Protein AF-0000000087149797 (afdb_homodimer)

Sequence (250 aa):
MSVLAAVDSADESRVVQRGYELAQAFDEELVVFNVQPETESKSTAKEIAENAVKLALDDPQNVTAVGALGEPAPRILNEAEERRSSYIVLGPQKQTPIGKALMGSVSQLVLLNADSTVVFVSDEEMSVLAAVDSADESRVVQRGYELAQAFDEELVVFNVQPETESKSTAKEIAENAVKLALDDPQNVTAVGALGEPAPRILNEAEERRSSYIVLGPQKQTPIGKALMGSVSQLVLLNADSTVVFVSDEE

Nearest PDB structures (foldseek):
  3hgm-assembly2_D  TM=8.176E-01  e=8.858E-08  Halomonas elongata
  3hgm-assembly1_B  TM=8.201E-01  e=2.077E-07  Halomonas elongata
  5ahw-assembly2_D  TM=7.803E-01  e=1.483E-06  Mycolicibacterium smegmatis MC2 155
  3fdx-assembly1_A  TM=8.360E-01  e=3.023E-05  Klebsiella pneumoniae subsp. pneumoniae MGH 78578
  3mt0-assembly1_A  TM=7.248E-01  e=8.626E-05  Pseudomonas aeruginosa PAO1

Secondary structure (DSSP, 8-state):
-EEEEE-SSTT-HHHHHHHHHHHHHTT-EEEEEEEE-TTS-HHHHHHHHHHHHHHH-SS-SSEEEEEEES-HHHHHHHHHHHTTEEEEEE------TT-TT---HHHHHHHHH-SSEEEE--S--/-EEEEE-SSTT-HHHHHHHHHHHHHTT-EEEEEEEE-TTS-HHHHHHHHHHHHHHH-SS-SSEEEEEEES-HHHHHHHHHHHTTEEEEEE------TT-TT---HHHHHHHHH-SSEEEE--S--

InterPro domains:
  IPR006016 UspA [PF00582] (3-121)
  IPR014729 Rossmann-like alpha/beta/alpha sandwich fold [G3DSA:3.40.50.620] (1-124)

Foldseek 3Di:
DAEEQEDAFLPPLQSQLVRQVVCVVVVHAYEYEFEAEPVDDQVVRQVRSVSSCVVNDPDDDRYHGGGYYDDQQVVQQVVCVVRVHQEYEYEQDPCDVVDRPDDDPSRVSNVVDHPHHYHYDYPPD/DAEEQEDAFLPPLQSQLVRQVVCVVVVHAYEYEFEEEPVDDQVVRQVRSVSSCVVNDPDDDRYHGGGYYDDQQVVQQVVCVVRVHQEYEYEQDPCDVVDRPDDDPSRVSNVVDHPHHYHYDYPPD

Structure (mmCIF, N/CA/C/O backbone):
data_AF-0000000087149797-model_v1
#
loop_
_entity.id
_entity.type
_entity.pdbx_description
1 polymer 'Universal stress protein'
#
loop_
_atom_site.group_PDB
_atom_site.id
_atom_site.type_symbol
_atom_site.label_atom_id
_atom_site.label_alt_id
_atom_site.label_comp_id
_atom_site.label_asym_id
_atom_site.label_entity_id
_atom_site.label_seq_id
_atom_site.pdbx_PDB_ins_code
_atom_site.Cartn_x
_atom_site.Cartn_y
_atom_site.Cartn_z
_atom_site.occupancy
_atom_site.B_iso_or_equiv
_atom_site.auth_seq_id
_atom_site.auth_comp_id
_atom_site.auth_asym_id
_atom_site.auth_atom_id
_atom_site.pdbx_PDB_model_num
ATOM 1 N N . MET A 1 1 ? 7.207 14.555 -7.824 1 90.12 1 MET A N 1
ATOM 2 C CA . MET A 1 1 ? 6.359 13.484 -7.309 1 90.12 1 MET A CA 1
ATOM 3 C C . MET A 1 1 ? 6.523 13.336 -5.797 1 90.12 1 MET A C 1
ATOM 5 O O . MET A 1 1 ? 7.422 13.938 -5.207 1 90.12 1 MET A O 1
ATOM 9 N N . SER A 1 2 ? 5.457 12.797 -5.094 1 97.69 2 SER A N 1
ATOM 10 C CA . SER A 1 2 ? 5.496 12.75 -3.637 1 97.69 2 SER A CA 1
ATOM 11 C C . SER A 1 2 ? 4.91 11.438 -3.113 1 97.69 2 SER A C 1
ATOM 13 O O . SER A 1 2 ? 4.348 10.656 -3.881 1 97.69 2 SER A O 1
ATOM 15 N N . VAL A 1 3 ? 5.219 11.219 -1.835 1 98.31 3 VAL A N 1
ATOM 16 C CA . VAL A 1 3 ? 4.5 10.242 -1.024 1 98.31 3 VAL A CA 1
ATOM 17 C C . VAL A 1 3 ? 3.629 10.961 0.002 1 98.31 3 VAL A C 1
ATOM 19 O O . VAL A 1 3 ? 4.113 11.82 0.741 1 98.31 3 VAL A O 1
ATOM 22 N N . LEU A 1 4 ? 2.363 10.602 -0.032 1 98.69 4 LEU A N 1
ATOM 23 C CA . LEU A 1 4 ? 1.443 11.25 0.896 1 98.69 4 LEU A CA 1
ATOM 24 C C . LEU A 1 4 ? 1.114 10.328 2.066 1 98.69 4 LEU A C 1
ATOM 26 O O . LEU A 1 4 ? 0.553 9.25 1.872 1 98.69 4 LEU A O 1
ATOM 30 N N . ALA A 1 5 ? 1.496 10.734 3.205 1 98.25 5 ALA A N 1
ATOM 31 C CA . ALA A 1 5 ? 1.125 10.023 4.43 1 98.25 5 ALA A CA 1
ATOM 32 C C . ALA A 1 5 ? 0.01 10.758 5.168 1 98.25 5 ALA A C 1
ATOM 34 O O . ALA A 1 5 ? 0.23 11.836 5.723 1 98.25 5 ALA A O 1
ATOM 35 N N . ALA A 1 6 ? -1.169 10.156 5.223 1 97.75 6 ALA A N 1
ATOM 36 C CA . ALA A 1 6 ? -2.312 10.766 5.902 1 97.75 6 ALA A CA 1
ATOM 37 C C . ALA A 1 6 ? -2.432 10.25 7.336 1 97.75 6 ALA A C 1
ATOM 39 O O . ALA A 1 6 ? -2.555 9.047 7.562 1 97.75 6 ALA A O 1
ATOM 40 N N . VAL A 1 7 ? -2.461 11.219 8.273 1 96.06 7 VAL A N 1
ATOM 41 C CA . VAL A 1 7 ? -2.527 10.836 9.68 1 96.06 7 VAL A CA 1
ATOM 42 C C . VAL A 1 7 ? -3.756 11.461 10.328 1 96.06 7 VAL A C 1
ATOM 44 O O . VAL A 1 7 ? -4.16 12.57 9.969 1 96.06 7 VAL A O 1
ATOM 47 N N . ASP A 1 8 ? -4.293 10.727 11.242 1 92.12 8 ASP A N 1
ATOM 48 C CA . ASP A 1 8 ? -5.434 11.227 12 1 92.12 8 ASP A CA 1
ATOM 49 C C . ASP A 1 8 ? -4.98 11.961 13.266 1 92.12 8 ASP A C 1
ATOM 51 O O . ASP A 1 8 ? -5.688 12.836 13.773 1 92.12 8 ASP A O 1
ATOM 55 N N . SER A 1 9 ? -3.873 11.531 13.766 1 92.62 9 SER A N 1
ATOM 56 C CA . SER A 1 9 ? -3.318 12.102 14.992 1 92.62 9 SER A CA 1
ATOM 57 C C . SER A 1 9 ? -1.795 12.109 14.961 1 92.62 9 SER A C 1
ATOM 59 O O . SER A 1 9 ? -1.187 11.562 14.039 1 92.62 9 SER A O 1
ATOM 61 N N . ALA A 1 10 ? -1.242 12.695 15.898 1 93.19 10 ALA A N 1
ATOM 62 C CA . ALA A 1 10 ? 0.215 12.781 15.977 1 93.19 10 ALA A CA 1
ATOM 63 C C . ALA A 1 10 ? 0.821 11.422 16.344 1 93.19 10 ALA A C 1
ATOM 65 O O . ALA A 1 10 ? 2.023 11.211 16.172 1 93.19 10 ALA A O 1
ATOM 66 N N . ASP A 1 11 ? -0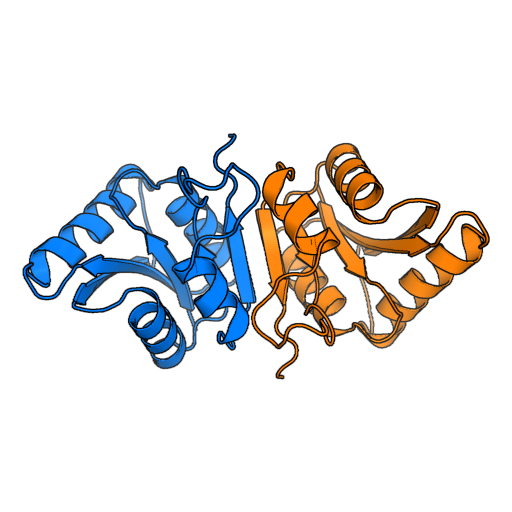.003 10.477 16.844 1 89.62 11 ASP A N 1
ATOM 67 C CA . ASP A 1 11 ? 0.507 9.203 17.359 1 89.62 11 ASP A CA 1
ATOM 68 C C . ASP A 1 11 ? 0.507 8.141 16.25 1 89.62 11 ASP A C 1
ATOM 70 O O . ASP A 1 11 ? 0.323 6.953 16.531 1 89.62 11 ASP A O 1
ATOM 74 N N . GLU A 1 12 ? 0.649 8.523 15.086 1 90.5 12 GLU A N 1
ATOM 75 C CA . GLU A 1 12 ? 0.692 7.578 13.969 1 90.5 12 GLU A CA 1
ATOM 76 C C . GLU A 1 12 ? 2.076 7.547 13.328 1 90.5 12 GLU A C 1
ATOM 78 O O . GLU A 1 12 ? 2.205 7.699 12.109 1 90.5 12 GLU A O 1
ATOM 83 N N . SER A 1 13 ? 3.025 7.246 14.102 1 91.31 13 SER A N 1
ATOM 84 C CA . SER A 1 13 ? 4.43 7.297 13.703 1 91.31 13 SER A CA 1
ATOM 85 C C . SER A 1 13 ? 4.727 6.281 12.602 1 91.31 13 SER A C 1
ATOM 87 O O . SER A 1 13 ? 5.535 6.547 11.711 1 91.31 13 SER A O 1
ATOM 89 N N . ARG A 1 14 ? 3.996 5.145 12.641 1 91.06 14 ARG A N 1
ATOM 90 C CA . ARG A 1 14 ? 4.285 4.102 11.664 1 91.06 14 ARG A CA 1
ATOM 91 C C . ARG A 1 14 ? 3.904 4.547 10.258 1 91.06 14 ARG A C 1
ATOM 93 O O . ARG A 1 14 ? 4.578 4.199 9.289 1 91.06 14 ARG A O 1
ATOM 100 N N . VAL A 1 15 ? 2.803 5.273 10.188 1 95.19 15 VAL A N 1
ATOM 101 C CA . VAL A 1 15 ? 2.361 5.801 8.898 1 95.19 15 VAL A CA 1
ATOM 102 C C . VAL A 1 15 ? 3.42 6.75 8.336 1 95.19 15 VAL A C 1
ATOM 104 O O . VAL A 1 15 ? 3.783 6.66 7.164 1 95.19 15 VAL A O 1
ATOM 107 N N . VAL A 1 16 ? 3.939 7.594 9.195 1 97.06 16 VAL A N 1
ATOM 108 C CA . VAL A 1 16 ? 4.938 8.57 8.781 1 97.06 16 VAL A CA 1
ATOM 109 C C . VAL A 1 16 ? 6.246 7.863 8.438 1 97.06 16 VAL A C 1
ATOM 111 O O . VAL A 1 16 ? 6.867 8.156 7.41 1 97.06 16 VAL A O 1
ATOM 114 N N . GLN A 1 17 ? 6.656 6.906 9.258 1 96.06 17 GLN A N 1
ATOM 115 C CA . GLN A 1 17 ? 7.902 6.184 9.039 1 96.06 17 GLN A CA 1
ATOM 116 C C . GLN A 1 17 ? 7.867 5.402 7.73 1 96.06 17 GLN A C 1
ATOM 118 O O . GLN A 1 17 ? 8.82 5.438 6.953 1 96.06 17 GLN A O 1
ATOM 123 N N . ARG A 1 18 ? 6.738 4.723 7.543 1 95.5 18 ARG A N 1
ATOM 124 C CA . ARG A 1 18 ? 6.613 3.979 6.297 1 95.5 18 ARG A CA 1
ATOM 125 C C . ARG A 1 18 ? 6.602 4.918 5.098 1 95.5 18 ARG A C 1
ATOM 127 O O . ARG A 1 18 ? 7.23 4.637 4.074 1 95.5 18 ARG A O 1
ATOM 134 N N . GLY A 1 19 ? 5.836 6.008 5.199 1 97.56 19 GLY A N 1
ATOM 135 C CA . GLY A 1 19 ? 5.855 7.008 4.148 1 97.56 19 GLY A CA 1
ATOM 136 C C . GLY A 1 19 ? 7.246 7.551 3.867 1 97.56 19 GLY A C 1
ATOM 137 O O . GLY A 1 19 ? 7.625 7.727 2.707 1 97.56 19 GLY A O 1
ATOM 138 N N . TYR A 1 20 ? 7.996 7.77 4.945 1 97.94 20 TYR A N 1
ATOM 139 C CA . TYR A 1 20 ? 9.344 8.305 4.805 1 97.94 20 TYR A CA 1
ATOM 140 C C . TYR A 1 20 ? 10.258 7.305 4.109 1 97.94 20 TYR A C 1
ATOM 142 O O . TYR A 1 20 ? 11.039 7.68 3.232 1 97.94 20 TYR A O 1
ATOM 150 N N . GLU A 1 21 ? 10.203 6.066 4.484 1 96.19 21 GLU A N 1
ATOM 151 C CA . GLU A 1 21 ? 10.984 5.008 3.857 1 96.19 21 GLU A CA 1
ATOM 152 C C . GLU A 1 21 ? 10.719 4.934 2.357 1 96.19 21 GLU A C 1
ATOM 154 O O . GLU A 1 21 ? 11.648 4.82 1.56 1 96.19 21 GLU A O 1
ATOM 159 N N . LEU A 1 22 ? 9.469 5 2.025 1 97.25 22 LEU A N 1
ATOM 160 C CA . LEU A 1 22 ? 9.094 4.984 0.617 1 97.25 22 LEU A CA 1
ATOM 161 C C . LEU A 1 22 ? 9.641 6.211 -0.106 1 97.25 22 LEU A C 1
ATOM 163 O O . LEU A 1 22 ? 10.234 6.09 -1.183 1 97.25 22 LEU A O 1
ATOM 167 N N . ALA A 1 23 ? 9.438 7.363 0.482 1 97.94 23 ALA A N 1
ATOM 168 C CA . ALA A 1 23 ? 9.906 8.609 -0.12 1 97.94 23 ALA A CA 1
ATOM 169 C C . ALA A 1 23 ? 11.406 8.578 -0.361 1 97.94 23 ALA A C 1
ATOM 171 O O . ALA A 1 23 ? 11.883 9 -1.418 1 97.94 23 ALA A O 1
ATOM 172 N N . GLN A 1 24 ? 12.141 8.078 0.602 1 97.19 24 GLN A N 1
ATOM 173 C CA . GLN A 1 24 ? 13.586 7.969 0.459 1 97.19 24 GLN A CA 1
ATOM 174 C C . GLN A 1 24 ? 13.961 6.973 -0.638 1 97.19 24 GLN A C 1
ATOM 176 O O . GLN A 1 24 ? 14.844 7.242 -1.453 1 97.19 24 GLN A O 1
ATOM 181 N N . ALA A 1 25 ? 13.328 5.887 -0.632 1 96.12 25 ALA A N 1
ATOM 182 C CA . ALA A 1 25 ? 13.633 4.832 -1.596 1 96.12 25 ALA A CA 1
ATOM 183 C C . ALA A 1 25 ? 13.422 5.32 -3.027 1 96.12 25 ALA A C 1
ATOM 185 O O . ALA A 1 25 ? 14.141 4.91 -3.941 1 96.12 25 ALA A O 1
ATOM 186 N N . PHE A 1 26 ? 12.445 6.242 -3.191 1 96.69 26 PHE A N 1
ATOM 187 C CA . PHE A 1 26 ? 12.086 6.68 -4.539 1 96.69 26 PHE A CA 1
ATOM 188 C C . PHE A 1 26 ? 12.562 8.102 -4.789 1 96.69 26 PHE A C 1
ATOM 190 O O . PHE A 1 26 ? 12.242 8.695 -5.82 1 96.69 26 PHE A O 1
ATOM 197 N N . ASP A 1 27 ? 13.32 8.641 -3.832 1 97.06 27 ASP A N 1
ATOM 198 C CA . ASP A 1 27 ? 13.82 10.008 -3.92 1 97.06 27 ASP A CA 1
ATOM 199 C C . ASP A 1 27 ? 12.688 10.992 -4.164 1 97.06 27 ASP A C 1
ATOM 201 O O . ASP A 1 27 ? 12.75 11.805 -5.09 1 97.06 27 ASP A O 1
ATOM 205 N N . GLU A 1 28 ? 11.648 10.898 -3.42 1 97.94 28 GLU A N 1
ATOM 206 C CA . GLU A 1 28 ? 10.477 11.766 -3.477 1 97.94 28 GLU A CA 1
ATOM 207 C C . GLU A 1 28 ? 10.289 12.531 -2.17 1 97.94 28 GLU A C 1
ATOM 209 O O . GLU A 1 28 ? 10.914 12.211 -1.161 1 97.94 28 GLU A O 1
ATOM 214 N N . GLU A 1 29 ? 9.461 13.508 -2.201 1 98.5 29 GLU A N 1
ATOM 215 C CA . GLU A 1 29 ? 9.102 14.234 -0.991 1 98.5 29 GLU A CA 1
ATOM 216 C C . GLU A 1 29 ? 8.039 13.484 -0.193 1 98.5 29 GLU A C 1
ATOM 218 O O . GLU A 1 29 ? 7.102 12.922 -0.769 1 98.5 29 GLU A O 1
ATOM 223 N N . LEU A 1 30 ? 8.227 13.516 1.097 1 98.75 30 LEU A N 1
ATOM 224 C CA . LEU A 1 30 ? 7.141 13.047 1.953 1 98.75 30 LEU A CA 1
ATOM 225 C C . LEU A 1 30 ? 6.242 14.211 2.377 1 98.75 30 LEU A C 1
ATOM 227 O O . LEU A 1 30 ? 6.727 15.203 2.918 1 98.75 30 LEU A O 1
ATOM 231 N N . VAL A 1 31 ? 4.992 14.07 2.117 1 98.81 31 VAL A N 1
ATOM 232 C CA . VAL A 1 31 ? 3.984 15.008 2.613 1 98.81 31 VAL A CA 1
ATOM 233 C C . VAL A 1 31 ? 3.156 14.336 3.709 1 98.81 31 VAL A C 1
ATOM 235 O O . VAL A 1 31 ? 2.449 13.359 3.451 1 98.81 31 VAL A O 1
ATOM 238 N N . VAL A 1 32 ? 3.297 14.82 4.871 1 98.75 32 VAL A N 1
ATOM 239 C CA . VAL A 1 32 ? 2.459 14.359 5.973 1 98.75 32 VAL A CA 1
ATOM 240 C C . VAL A 1 32 ? 1.22 15.242 6.086 1 98.75 32 VAL A C 1
ATOM 242 O O . VAL A 1 32 ? 1.331 16.453 6.234 1 98.75 32 VAL A O 1
ATOM 245 N N . PHE A 1 33 ? 0.095 14.578 6.047 1 98.75 33 PHE A N 1
ATOM 246 C CA . PHE A 1 33 ? -1.15 15.289 5.801 1 98.75 33 PHE A CA 1
ATOM 247 C C . PHE A 1 33 ? -2.18 14.977 6.879 1 98.75 33 PHE A C 1
ATOM 249 O O . PHE A 1 33 ? -2.389 13.805 7.219 1 98.75 33 PHE A O 1
ATOM 256 N N . ASN A 1 34 ? -2.777 16.016 7.402 1 98.5 34 ASN A N 1
ATOM 257 C CA . ASN A 1 34 ? -3.861 15.875 8.375 1 98.5 34 ASN A CA 1
ATOM 258 C C . ASN A 1 34 ? -5.066 16.719 7.988 1 98.5 34 ASN A C 1
ATOM 260 O O . ASN A 1 34 ? -4.914 17.859 7.547 1 98.5 34 ASN A O 1
ATOM 264 N N . VAL A 1 35 ? -6.234 16.156 8.18 1 98.31 35 VAL A N 1
ATOM 265 C CA . VAL A 1 35 ? -7.484 16.844 7.879 1 98.31 35 VAL A CA 1
ATOM 266 C C . VAL A 1 35 ? -8.32 16.984 9.141 1 98.31 35 VAL A C 1
ATOM 268 O O . VAL A 1 35 ? -8.523 16.016 9.875 1 98.31 35 VAL A O 1
ATOM 271 N N . GLN A 1 36 ? -8.734 18.141 9.391 1 97.94 36 GLN A N 1
ATOM 272 C CA . GLN A 1 36 ? -9.633 18.422 10.516 1 97.94 36 GLN A CA 1
ATOM 273 C C . GLN A 1 36 ? -10.977 18.938 10.031 1 97.94 36 GLN A C 1
ATOM 275 O O . GLN A 1 36 ? -11.086 19.453 8.914 1 97.94 36 GLN A O 1
ATOM 280 N N . PRO A 1 37 ? -12.016 18.703 10.898 1 97.38 37 PRO A N 1
ATOM 281 C CA . PRO A 1 37 ? -13.312 19.281 10.531 1 97.38 37 PRO A CA 1
ATOM 282 C C . PRO A 1 37 ? -13.258 20.797 10.383 1 97.38 37 PRO A C 1
ATOM 284 O O . PRO A 1 37 ? -12.352 21.438 10.914 1 97.38 37 PRO A O 1
ATOM 287 N N . GLU A 1 38 ? -14.242 21.266 9.719 1 97.5 38 GLU A N 1
ATOM 288 C CA . GLU A 1 38 ? -14.297 22.703 9.43 1 97.5 38 GLU A CA 1
ATOM 289 C C . GLU A 1 38 ? -14.391 23.516 10.711 1 97.5 38 GLU A C 1
ATOM 291 O O . GLU A 1 38 ? -14.141 24.734 10.695 1 97.5 38 GLU A O 1
ATOM 296 N N . THR A 1 39 ? -14.82 22.938 11.781 1 97.62 39 THR A N 1
ATOM 297 C CA . THR A 1 39 ? -14.961 23.625 13.055 1 97.62 39 THR A CA 1
ATOM 298 C C . THR A 1 39 ? -13.594 23.891 13.68 1 97.62 39 THR A C 1
ATOM 300 O O . THR A 1 39 ? -13.477 24.656 14.633 1 97.62 39 THR A O 1
ATOM 303 N N . GLU A 1 40 ? -12.578 23.281 13.18 1 97.38 40 GLU A N 1
ATOM 304 C CA . GLU A 1 40 ? -11.219 23.469 13.68 1 97.38 40 GLU A CA 1
ATOM 305 C C . GLU A 1 40 ? -10.453 24.453 12.812 1 97.38 40 GLU A C 1
ATOM 307 O O . GLU A 1 40 ? -11.031 25.125 11.961 1 97.38 40 GLU A O 1
ATOM 312 N N . SER A 1 41 ? -9.172 24.672 13.078 1 97.75 41 SER A N 1
ATOM 313 C CA . SER A 1 41 ? -8.344 25.562 12.266 1 97.75 41 SER A CA 1
ATOM 314 C C . SER A 1 41 ? -7.344 24.766 11.422 1 97.75 41 SER A C 1
ATOM 316 O O . SER A 1 41 ? -6.918 23.672 11.82 1 97.75 41 SER A O 1
ATOM 318 N N . LYS A 1 42 ? -7.035 25.375 10.352 1 97.75 42 LYS A N 1
ATOM 319 C CA . LYS A 1 42 ? -6.02 24.766 9.5 1 97.75 42 LYS A CA 1
ATOM 320 C C . LYS A 1 42 ? -4.684 24.656 10.227 1 97.75 42 LYS A C 1
ATOM 322 O O . LYS A 1 42 ? -3.938 23.688 10.023 1 97.75 42 LYS A O 1
ATOM 327 N N . SER A 1 43 ? -4.441 25.625 11.062 1 97.88 43 SER A N 1
ATOM 328 C CA . SER A 1 43 ? -3.209 25.609 11.844 1 97.88 43 SER A CA 1
ATOM 329 C C . SER A 1 43 ? -3.158 24.406 12.766 1 97.88 43 SER A C 1
ATOM 331 O O . SER A 1 43 ? -2.094 23.812 12.977 1 97.88 43 SER A O 1
ATOM 333 N N . THR A 1 44 ? -4.332 24.062 13.344 1 98.06 44 THR A N 1
ATOM 334 C CA . THR A 1 44 ? -4.41 22.891 14.203 1 98.06 44 THR A CA 1
ATOM 335 C C . THR A 1 44 ? -4.09 21.625 13.414 1 98.06 44 THR A C 1
ATOM 337 O O . THR A 1 44 ? -3.322 20.781 13.875 1 98.06 44 THR A O 1
ATOM 340 N N . ALA A 1 45 ? -4.648 21.547 12.273 1 98.5 45 ALA A N 1
ATOM 341 C CA . ALA A 1 45 ? -4.387 20.391 11.414 1 98.5 45 ALA A CA 1
ATOM 342 C C . ALA A 1 45 ? -2.902 20.297 11.07 1 98.5 45 ALA A C 1
ATOM 344 O O . ALA A 1 45 ? -2.311 19.219 11.164 1 98.5 45 ALA A O 1
ATOM 345 N N . LYS A 1 46 ? -2.297 21.406 10.672 1 98.56 46 LYS A N 1
ATOM 346 C CA . LYS A 1 46 ? -0.878 21.422 10.32 1 98.56 46 LYS A CA 1
ATOM 347 C C . LYS A 1 46 ? -0.012 21.047 11.523 1 98.56 46 LYS A C 1
ATOM 349 O O . LYS A 1 46 ? 0.976 20.328 11.383 1 98.56 46 LYS A O 1
ATOM 354 N N . GLU A 1 47 ? -0.406 21.531 12.633 1 98.38 47 GLU A N 1
ATOM 355 C CA . GLU A 1 47 ? 0.354 21.234 13.844 1 98.38 47 GLU A CA 1
ATOM 356 C C . GLU A 1 47 ? 0.35 19.734 14.148 1 98.38 47 GLU A C 1
ATOM 358 O O . GLU A 1 47 ? 1.37 19.172 14.555 1 98.38 47 GLU A O 1
ATOM 363 N N . ILE A 1 48 ? -0.764 19.109 14.008 1 98.12 48 ILE A N 1
ATOM 364 C CA . ILE A 1 48 ? -0.863 17.672 14.227 1 98.12 48 ILE A CA 1
ATOM 365 C C . ILE A 1 48 ? 0.086 16.938 13.273 1 98.12 48 ILE A C 1
ATOM 367 O O . ILE A 1 48 ? 0.823 16.047 13.695 1 98.12 48 ILE A O 1
ATOM 371 N N . ALA A 1 49 ? 0.101 17.359 12.016 1 98.44 49 ALA A N 1
ATOM 372 C CA . ALA A 1 49 ? 0.994 16.766 11.023 1 98.44 49 ALA A CA 1
ATOM 373 C C . ALA A 1 49 ? 2.457 17 11.398 1 98.44 49 ALA A C 1
ATOM 375 O O . ALA A 1 49 ? 3.279 16.078 11.305 1 98.44 49 ALA A O 1
ATOM 376 N N . GLU A 1 50 ? 2.752 18.219 11.836 1 98.31 50 GLU A N 1
ATOM 377 C CA . GLU A 1 50 ? 4.113 18.562 12.234 1 98.31 50 GLU A CA 1
ATOM 378 C C . GLU A 1 50 ? 4.562 17.719 13.43 1 98.31 50 GLU A C 1
ATOM 380 O O . GLU A 1 50 ? 5.695 17.234 13.461 1 98.31 50 GLU A O 1
ATOM 385 N N . ASN A 1 51 ? 3.68 17.594 14.336 1 98.25 51 ASN A N 1
ATOM 386 C CA . ASN A 1 51 ? 4.004 16.797 15.516 1 98.25 51 ASN A CA 1
ATOM 387 C C . ASN A 1 51 ? 4.195 15.32 15.156 1 98.25 51 ASN A C 1
ATOM 389 O O . ASN A 1 51 ? 5.043 14.641 15.742 1 98.25 51 ASN A O 1
ATOM 393 N N . ALA A 1 52 ? 3.389 14.82 14.273 1 97.38 52 ALA A N 1
ATOM 394 C CA . ALA A 1 52 ? 3.559 13.445 13.805 1 97.38 52 ALA A CA 1
ATOM 395 C C . ALA A 1 52 ? 4.941 13.242 13.195 1 97.38 52 ALA A C 1
ATOM 397 O O . ALA A 1 52 ? 5.582 12.211 13.422 1 97.38 52 ALA A O 1
ATOM 398 N N . VAL A 1 53 ? 5.422 14.234 12.43 1 98.31 53 VAL A N 1
ATOM 399 C CA . VAL A 1 53 ? 6.746 14.164 11.82 1 98.31 53 VAL A CA 1
ATOM 400 C C . VAL A 1 53 ? 7.816 14.148 12.906 1 98.31 53 VAL A C 1
ATOM 402 O O . VAL A 1 53 ? 8.719 13.305 12.891 1 98.31 53 VAL A O 1
ATOM 405 N N . LYS A 1 54 ? 7.656 15.031 13.828 1 97.44 54 LYS A N 1
ATOM 406 C CA . LYS A 1 54 ? 8.641 15.172 14.891 1 97.44 54 LYS A CA 1
ATOM 407 C C . LYS A 1 54 ? 8.758 13.898 15.711 1 97.44 54 LYS A C 1
ATOM 409 O O . LYS A 1 54 ? 9.852 13.492 16.094 1 97.44 54 LYS A O 1
ATOM 414 N N . LEU A 1 55 ? 7.652 13.312 15.969 1 96.12 55 LEU A N 1
ATOM 415 C CA . LEU A 1 55 ? 7.621 12.117 16.812 1 96.12 55 LEU A CA 1
ATOM 416 C C . LEU A 1 55 ? 8.156 10.906 16.047 1 96.12 55 LEU A C 1
ATOM 418 O O . LEU A 1 55 ? 8.766 10.016 16.641 1 96.12 55 LEU A O 1
ATOM 422 N N . ALA A 1 56 ? 7.996 10.938 14.781 1 96.38 56 ALA A N 1
ATOM 423 C CA . ALA A 1 56 ? 8.273 9.734 14 1 96.38 56 ALA A CA 1
ATOM 424 C C . ALA A 1 56 ? 9.695 9.758 13.445 1 96.38 56 ALA A C 1
ATOM 426 O O . ALA A 1 56 ? 10.273 8.711 13.156 1 96.38 56 ALA A O 1
ATOM 427 N N . LEU A 1 57 ? 10.195 10.984 13.273 1 97.31 57 LEU A N 1
ATOM 428 C CA . LEU A 1 57 ? 11.453 11.102 12.547 1 97.31 57 LEU A CA 1
ATOM 429 C C . LEU A 1 57 ? 12.445 11.977 13.305 1 97.31 57 LEU A C 1
ATOM 431 O O . LEU A 1 57 ? 12.078 13.039 13.82 1 97.31 57 LEU A O 1
ATOM 435 N N . ASP A 1 58 ? 13.633 11.656 13.297 1 94.25 58 ASP A N 1
ATOM 436 C CA . ASP A 1 58 ? 14.656 12.422 13.992 1 94.25 58 ASP A CA 1
ATOM 437 C C . ASP A 1 58 ? 15.242 13.508 13.102 1 94.25 58 ASP A C 1
ATOM 439 O O . ASP A 1 58 ? 15.383 14.656 13.523 1 94.25 58 ASP A O 1
ATOM 443 N N . ASP A 1 59 ? 15.711 13.172 11.891 1 91.25 59 ASP A N 1
ATOM 444 C CA . ASP A 1 59 ? 16.297 14.109 10.938 1 91.25 59 ASP A CA 1
ATOM 445 C C . ASP A 1 59 ? 15.625 14.008 9.578 1 91.25 59 ASP A C 1
ATOM 447 O O . ASP A 1 59 ? 16.25 13.586 8.602 1 91.25 59 ASP A O 1
ATOM 451 N N . PRO A 1 60 ? 14.406 14.492 9.609 1 91.94 60 PRO A N 1
ATOM 452 C CA . PRO A 1 60 ? 13.664 14.359 8.352 1 91.94 60 PRO A CA 1
ATOM 453 C C . PRO A 1 60 ? 14.227 15.234 7.234 1 91.94 60 PRO A C 1
ATOM 455 O O . PRO A 1 60 ? 14.469 16.422 7.441 1 91.94 60 PRO A O 1
ATOM 458 N N . GLN A 1 61 ? 14.492 14.633 6.141 1 95.25 61 GLN A N 1
ATOM 459 C CA . GLN A 1 61 ? 14.867 15.359 4.934 1 95.25 61 GLN A CA 1
ATOM 460 C C . GLN A 1 61 ? 13.758 15.289 3.881 1 95.25 61 GLN A C 1
ATOM 462 O O . GLN A 1 61 ? 13.125 14.25 3.711 1 95.25 61 GLN A O 1
ATOM 467 N N . ASN A 1 62 ? 13.484 16.422 3.256 1 97.88 62 ASN A N 1
ATOM 468 C CA . ASN A 1 62 ? 12.508 16.484 2.176 1 97.88 62 ASN A CA 1
ATOM 469 C C . ASN A 1 62 ? 11.125 16.047 2.648 1 97.88 62 ASN A C 1
ATOM 471 O O . ASN A 1 62 ? 10.484 15.203 2.02 1 97.88 62 ASN A O 1
ATOM 475 N N . VAL A 1 63 ? 10.727 16.562 3.846 1 98.56 63 VAL A N 1
ATOM 476 C CA . VAL A 1 63 ? 9.43 16.281 4.445 1 98.56 63 VAL A CA 1
ATOM 477 C C . VAL A 1 63 ? 8.648 17.578 4.633 1 98.56 63 VAL A C 1
ATOM 479 O O . VAL A 1 63 ? 9.195 18.578 5.109 1 98.56 63 VAL A O 1
ATOM 482 N N . THR A 1 64 ? 7.387 17.562 4.301 1 98.38 64 THR A N 1
ATOM 483 C CA . THR A 1 64 ? 6.496 18.703 4.508 1 98.38 64 THR A CA 1
ATOM 484 C C . THR A 1 64 ? 5.242 18.281 5.262 1 98.38 64 THR A C 1
ATOM 486 O O . THR A 1 64 ? 4.668 17.219 4.984 1 98.38 64 THR A O 1
ATOM 489 N N . ALA A 1 65 ? 4.891 19.078 6.199 1 98.56 65 ALA A N 1
ATOM 490 C CA . ALA A 1 65 ? 3.627 18.875 6.902 1 98.56 65 ALA A CA 1
ATOM 491 C C . ALA A 1 65 ? 2.553 19.828 6.375 1 98.56 65 ALA A C 1
ATOM 493 O O . ALA A 1 65 ? 2.785 21.031 6.25 1 98.56 65 ALA A O 1
ATOM 494 N N . VAL A 1 66 ? 1.403 19.266 6.121 1 98.62 66 VAL A N 1
ATOM 495 C CA . VAL A 1 66 ? 0.315 20.047 5.551 1 98.62 66 VAL A CA 1
ATOM 496 C C . VAL A 1 66 ? -0.978 19.766 6.312 1 98.62 66 VAL A C 1
ATOM 498 O O . VAL A 1 66 ? -1.244 18.625 6.703 1 98.62 66 VAL A O 1
ATOM 501 N N . GLY A 1 67 ? -1.717 20.75 6.559 1 98.62 67 GLY A N 1
ATOM 502 C CA . GLY A 1 67 ? -3.035 20.641 7.164 1 98.62 67 GLY A CA 1
ATOM 503 C C . GLY A 1 67 ? -4.148 21.141 6.254 1 98.62 67 GLY A C 1
ATOM 504 O O . GLY A 1 67 ? -3.957 22.062 5.473 1 98.62 67 GLY A O 1
ATOM 505 N N . ALA A 1 68 ? -5.316 20.578 6.43 1 98.56 68 ALA A N 1
ATOM 506 C CA . ALA A 1 68 ? -6.5 21 5.688 1 98.56 68 ALA A CA 1
ATOM 507 C C . ALA A 1 68 ? -7.766 20.828 6.523 1 98.56 68 ALA A C 1
ATOM 509 O O . ALA A 1 68 ? -7.746 20.141 7.555 1 98.56 68 ALA A O 1
ATOM 510 N N . LEU A 1 69 ? -8.789 21.484 6.051 1 98.56 69 LEU A N 1
ATOM 511 C CA . LEU A 1 69 ? -10.102 21.359 6.672 1 98.56 69 LEU A CA 1
ATOM 512 C C . LEU A 1 69 ? -11.086 20.688 5.723 1 98.56 69 LEU A C 1
ATOM 514 O O . LEU A 1 69 ? -11.039 20.906 4.512 1 98.56 69 LEU A O 1
ATOM 518 N N . GLY A 1 70 ? -11.961 19.875 6.301 1 97.88 70 GLY A N 1
ATOM 519 C CA . GLY A 1 70 ? -13 19.234 5.496 1 97.88 70 GLY A CA 1
ATOM 520 C C . GLY A 1 70 ? -13.148 17.75 5.766 1 97.88 70 GLY A C 1
ATOM 521 O O . GLY A 1 70 ? -12.898 17.297 6.879 1 97.88 70 GLY A O 1
ATOM 522 N N . GLU A 1 71 ? -13.719 17.062 4.793 1 97.06 71 GLU A N 1
ATOM 523 C CA . GLU A 1 71 ? -13.859 15.609 4.883 1 97.06 71 GLU A CA 1
ATOM 524 C C . GLU A 1 71 ? -12.562 14.906 4.496 1 97.06 71 GLU A C 1
ATOM 526 O O . GLU A 1 71 ? -11.977 15.195 3.449 1 97.06 71 GLU A O 1
ATOM 531 N N . PRO A 1 72 ? -12.188 14 5.246 1 96.56 72 PRO A N 1
ATOM 532 C CA . PRO A 1 72 ? -10.844 13.43 5.098 1 96.56 72 PRO A CA 1
ATOM 533 C C . PRO A 1 72 ? -10.633 12.781 3.732 1 96.56 72 PRO A C 1
ATOM 535 O O . PRO A 1 72 ? -9.68 13.125 3.025 1 96.56 72 PRO A O 1
ATOM 538 N N . ALA A 1 73 ? -11.547 11.945 3.305 1 95 73 ALA A N 1
ATOM 539 C CA . ALA A 1 73 ? -11.289 11.164 2.1 1 95 73 ALA A CA 1
ATOM 540 C C . ALA A 1 73 ? -11.172 12.062 0.875 1 95 73 ALA A C 1
ATOM 542 O O . ALA A 1 73 ? -10.164 12.031 0.165 1 95 73 ALA A O 1
ATOM 543 N N . PRO A 1 74 ? -12.125 13.008 0.639 1 97.56 74 PRO A N 1
ATOM 544 C CA . PRO A 1 74 ? -11.984 13.93 -0.491 1 97.56 74 PRO A CA 1
ATOM 545 C C . PRO A 1 74 ? -10.711 14.773 -0.408 1 97.56 74 PRO A C 1
ATOM 547 O O . PRO A 1 74 ? -10.047 14.992 -1.423 1 97.56 74 PRO A O 1
ATOM 550 N N . ARG A 1 75 ? -10.328 15.172 0.753 1 98.31 75 ARG A N 1
ATOM 551 C CA . ARG A 1 75 ? -9.156 16.031 0.902 1 98.31 75 ARG A CA 1
ATOM 552 C C . ARG A 1 75 ? -7.875 15.242 0.649 1 98.31 75 ARG A C 1
ATOM 554 O O . ARG A 1 75 ? -6.926 15.766 0.062 1 98.31 75 ARG A O 1
ATOM 561 N N . ILE A 1 76 ? -7.84 14.016 1.091 1 98.06 76 ILE A N 1
ATOM 562 C CA . ILE A 1 76 ? -6.68 13.172 0.851 1 98.06 76 ILE A CA 1
ATOM 563 C C . ILE A 1 76 ? -6.508 12.938 -0.649 1 98.06 76 ILE A C 1
ATOM 565 O O . ILE A 1 76 ? -5.406 13.078 -1.185 1 98.06 76 ILE A O 1
ATOM 569 N N . LEU A 1 77 ? -7.613 12.648 -1.271 1 97.19 77 LEU A N 1
ATOM 570 C CA . LEU A 1 77 ? -7.574 12.375 -2.705 1 97.19 77 LEU A CA 1
ATOM 571 C C . LEU A 1 77 ? -7.145 13.617 -3.479 1 97.19 77 LEU A C 1
ATOM 573 O O . LEU A 1 77 ? -6.309 13.531 -4.379 1 97.19 77 LEU A O 1
ATOM 577 N N . ASN A 1 78 ? -7.676 14.75 -3.109 1 98.25 78 ASN A N 1
ATOM 578 C CA . ASN A 1 78 ? -7.312 16 -3.762 1 98.25 78 ASN A CA 1
ATOM 579 C C . ASN A 1 78 ? -5.836 16.344 -3.557 1 98.25 78 ASN A C 1
ATOM 581 O O . ASN A 1 78 ? -5.152 16.75 -4.496 1 98.25 78 ASN A O 1
ATOM 585 N N . GLU A 1 79 ? -5.371 16.188 -2.363 1 98.31 79 GLU A N 1
ATOM 586 C CA . GLU A 1 79 ? -3.971 16.469 -2.059 1 98.31 79 GLU A CA 1
ATOM 587 C C . GLU A 1 79 ? -3.037 15.539 -2.834 1 98.31 79 GLU A C 1
ATOM 589 O O . GLU A 1 79 ? -2.012 15.984 -3.357 1 98.31 79 GLU A O 1
ATOM 594 N N . ALA A 1 80 ? -3.396 14.289 -2.898 1 97.69 80 ALA A N 1
ATOM 595 C CA . ALA A 1 80 ? -2.598 13.328 -3.648 1 97.69 80 ALA A CA 1
ATOM 596 C C . ALA A 1 80 ? -2.504 13.711 -5.121 1 97.69 80 ALA A C 1
ATOM 598 O O . ALA A 1 80 ? -1.439 13.602 -5.73 1 97.69 80 ALA A O 1
ATOM 599 N N . GLU A 1 81 ? -3.637 14.102 -5.645 1 96.88 81 GLU A N 1
ATOM 600 C CA . GLU A 1 81 ? -3.674 14.523 -7.039 1 96.88 81 GLU A CA 1
ATOM 601 C C . GLU A 1 81 ? -2.824 15.773 -7.262 1 96.88 81 GLU A C 1
ATOM 603 O O . GLU A 1 81 ? -2.006 15.812 -8.18 1 96.88 81 GLU A O 1
ATOM 608 N N . GLU A 1 82 ? -2.998 16.734 -6.418 1 97.31 82 GLU A N 1
ATOM 609 C CA . GLU A 1 82 ? -2.291 18 -6.547 1 97.31 82 GLU A CA 1
ATOM 610 C C . GLU A 1 82 ? -0.782 17.797 -6.426 1 97.31 82 GLU A C 1
ATOM 612 O O . GLU A 1 82 ? -0.007 18.469 -7.109 1 97.31 82 GLU A O 1
ATOM 617 N N . ARG A 1 83 ? -0.401 16.906 -5.602 1 97.31 83 ARG A N 1
ATOM 618 C CA . ARG A 1 83 ? 1.019 16.672 -5.352 1 97.31 83 ARG A CA 1
ATOM 619 C C . ARG A 1 83 ? 1.565 15.578 -6.258 1 97.31 83 ARG A C 1
ATOM 621 O O . ARG A 1 83 ? 2.74 15.219 -6.164 1 97.31 83 ARG A O 1
ATOM 628 N N . ARG A 1 84 ? 0.674 15.016 -7.129 1 97 84 ARG A N 1
ATOM 629 C CA . ARG A 1 84 ? 1.071 13.906 -7.988 1 97 84 ARG A CA 1
ATOM 630 C C . ARG A 1 84 ? 1.73 12.797 -7.18 1 97 84 ARG A C 1
ATOM 632 O O . ARG A 1 84 ? 2.805 12.305 -7.543 1 97 84 ARG A O 1
ATOM 639 N N . SER A 1 85 ? 1.05 12.414 -6.113 1 97.19 85 SER A N 1
ATOM 640 C CA . SER A 1 85 ? 1.593 11.406 -5.211 1 97.19 85 SER A CA 1
ATOM 641 C C . SER A 1 85 ? 1.612 10.031 -5.871 1 97.19 85 SER A C 1
ATOM 643 O O . SER A 1 85 ? 0.587 9.562 -6.371 1 97.19 85 SER A O 1
ATOM 645 N N . SER A 1 86 ? 2.779 9.414 -5.777 1 94.56 86 SER A N 1
ATOM 646 C CA . SER A 1 86 ? 2.895 8.055 -6.301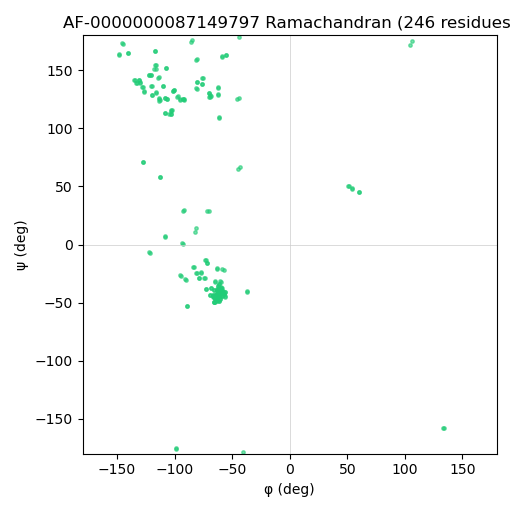 1 94.56 86 SER A CA 1
ATOM 647 C C . SER A 1 86 ? 2.309 7.039 -5.332 1 94.56 86 SER A C 1
ATOM 649 O O . SER A 1 86 ? 1.807 5.992 -5.746 1 94.56 86 SER A O 1
ATOM 651 N N . TYR A 1 87 ? 2.371 7.414 -4.035 1 96.56 87 TYR A N 1
ATOM 652 C CA . TYR A 1 87 ? 1.848 6.566 -2.969 1 96.56 87 TYR A CA 1
ATOM 653 C C . TYR A 1 87 ? 1.028 7.383 -1.976 1 96.56 87 TYR A C 1
ATOM 655 O O . TYR A 1 87 ? 1.377 8.523 -1.663 1 96.56 87 TYR A O 1
ATOM 663 N N . ILE A 1 88 ? -0.042 6.746 -1.544 1 97.19 88 ILE A N 1
ATOM 664 C CA . ILE A 1 88 ? -0.78 7.207 -0.372 1 97.19 88 ILE A CA 1
ATOM 665 C C . ILE A 1 88 ? -0.643 6.188 0.757 1 97.19 88 ILE A C 1
ATOM 667 O O . ILE A 1 88 ? -0.964 5.012 0.581 1 97.19 88 ILE A O 1
ATOM 671 N N . VAL A 1 89 ? -0.172 6.629 1.882 1 96.81 89 VAL A N 1
ATOM 672 C CA . VAL A 1 89 ? 0.005 5.758 3.041 1 96.81 89 VAL A CA 1
ATOM 673 C C . VAL A 1 89 ? -1.062 6.066 4.086 1 96.81 89 VAL A C 1
ATOM 675 O O . VAL A 1 89 ? -1.208 7.215 4.516 1 96.81 89 VAL A O 1
ATOM 678 N N . LEU A 1 90 ? -1.771 4.988 4.445 1 93.56 90 LEU A N 1
ATOM 679 C CA . LEU A 1 90 ? -2.834 5.086 5.438 1 93.56 90 LEU A CA 1
ATOM 680 C C . LEU A 1 90 ? -2.553 4.176 6.629 1 93.56 90 LEU A C 1
ATOM 682 O O . LEU A 1 90 ? -1.868 3.158 6.488 1 93.56 90 LEU A O 1
ATOM 686 N N . GLY A 1 91 ? -2.912 4.547 7.773 1 86.81 91 GLY A N 1
ATOM 687 C CA . GLY A 1 91 ? -2.803 3.73 8.969 1 86.81 91 GLY A CA 1
ATOM 688 C C . GLY A 1 91 ? -3.979 2.793 9.164 1 86.81 91 GLY A C 1
ATOM 689 O O . GLY A 1 91 ? -4.875 2.73 8.32 1 86.81 91 GLY A O 1
ATOM 690 N N . PRO A 1 92 ? -3.766 1.92 10.336 1 66.75 92 PRO A N 1
ATOM 691 C CA . PRO A 1 92 ? -4.836 0.97 10.656 1 66.75 92 PRO A CA 1
ATOM 692 C C . PRO A 1 92 ? -6.148 1.66 11.016 1 66.75 92 PRO A C 1
ATOM 694 O O . PRO A 1 92 ? -6.148 2.824 11.422 1 66.75 92 PRO A O 1
ATOM 697 N N . GLN A 1 93 ? -7.215 1.012 10.359 1 56.62 93 GLN A N 1
ATOM 698 C CA . GLN A 1 93 ? -8.484 1.541 10.828 1 56.62 93 GLN A CA 1
ATOM 699 C C . GLN A 1 93 ? -8.664 1.294 12.328 1 56.62 93 GLN A C 1
ATOM 701 O O . GLN A 1 93 ? -8.297 0.231 12.836 1 56.62 93 GLN A O 1
ATOM 706 N N . LYS A 1 94 ? -8.602 2.266 13.055 1 52.66 94 LYS A N 1
ATOM 707 C CA . LYS A 1 94 ? -9.047 2.078 14.43 1 52.66 94 LYS A CA 1
ATOM 708 C C . LYS A 1 94 ? -10.352 1.279 14.484 1 52.66 94 LYS A C 1
ATOM 710 O O . LYS A 1 94 ? -10.984 1.049 13.453 1 52.66 94 LYS A O 1
ATOM 715 N N . GLN A 1 95 ? -10.93 0.965 15.703 1 48.62 95 GLN A N 1
ATOM 716 C CA . GLN A 1 95 ? -12.062 0.197 16.203 1 48.62 95 GLN A CA 1
ATOM 717 C C . GLN A 1 95 ? -13.312 0.438 15.367 1 48.62 95 GLN A C 1
ATOM 719 O O . GLN A 1 95 ? -13.836 1.556 15.32 1 48.62 95 GLN A O 1
ATOM 724 N N . THR A 1 96 ? -13.078 -0.056 14.188 1 47.25 96 THR A N 1
ATOM 725 C CA . THR A 1 96 ? -14.43 0.126 13.672 1 47.25 96 THR A CA 1
ATOM 726 C C . THR A 1 96 ? -15.43 -0.698 14.477 1 47.25 96 THR A C 1
ATOM 728 O O . THR A 1 96 ? -15.07 -1.712 15.078 1 47.25 96 THR A O 1
ATOM 731 N N . PRO A 1 97 ? -16.453 -0.095 14.906 1 43.78 97 PRO A N 1
ATOM 732 C CA . PRO A 1 97 ? -17.484 -0.857 15.617 1 43.78 97 PRO A CA 1
ATOM 733 C C . PRO A 1 97 ? -17.688 -2.252 15.039 1 43.78 97 PRO A C 1
ATOM 735 O O . PRO A 1 97 ? -18.141 -3.158 15.742 1 43.78 97 PRO A O 1
ATOM 738 N N . ILE A 1 98 ? -17.656 -2.234 13.883 1 48.31 98 ILE A N 1
ATOM 739 C CA . ILE A 1 98 ? -18.125 -3.506 13.344 1 48.31 98 ILE A CA 1
ATOM 740 C C . ILE A 1 98 ? -17 -4.531 13.383 1 48.31 98 ILE A C 1
ATOM 742 O O . ILE A 1 98 ? -17.141 -5.652 12.891 1 48.31 98 ILE A O 1
ATOM 746 N N . GLY A 1 99 ? -15.914 -4.414 14.031 1 45.44 99 GLY A N 1
ATOM 747 C CA . GLY A 1 99 ? -14.836 -5.363 14.242 1 45.44 99 GLY A CA 1
ATOM 748 C C . GLY A 1 99 ? -13.602 -5.066 13.414 1 45.44 99 GLY A C 1
ATOM 749 O O . GLY A 1 99 ? -13.523 -4.02 12.766 1 45.44 99 GLY A O 1
ATOM 750 N N . LYS A 1 100 ? -12.523 -5.75 13.641 1 51.06 100 LYS A N 1
ATOM 751 C CA . LYS A 1 100 ? -11.141 -5.617 13.172 1 51.06 100 LYS A CA 1
ATOM 752 C C . LYS A 1 100 ? -11.07 -5.645 11.648 1 51.06 100 LYS A C 1
ATOM 754 O O . LYS A 1 100 ? -10.078 -5.215 11.062 1 51.06 100 LYS A O 1
ATOM 759 N N . ALA A 1 101 ? -12.18 -6.262 11.031 1 53.31 101 ALA A N 1
ATOM 760 C CA . ALA A 1 101 ? -12.047 -6.73 9.656 1 53.31 101 ALA A CA 1
ATOM 761 C C . ALA A 1 101 ? -12.242 -5.586 8.664 1 53.31 101 ALA A C 1
ATOM 763 O O . ALA A 1 101 ? -11.805 -5.672 7.516 1 53.31 101 ALA A O 1
ATOM 764 N N . LEU A 1 102 ? -13.047 -4.387 9.078 1 55.75 102 LEU A N 1
ATOM 765 C CA . LEU A 1 102 ? -13.609 -3.553 8.023 1 55.75 102 LEU A CA 1
ATOM 766 C C . LEU A 1 102 ? -12.797 -2.277 7.848 1 55.75 102 LEU A C 1
ATOM 768 O O . LEU A 1 102 ? -12.25 -1.742 8.812 1 55.75 102 LEU A O 1
ATOM 772 N N . MET A 1 103 ? -12.227 -2.168 6.785 1 65.88 103 MET A N 1
ATOM 773 C CA . MET A 1 103 ? -11.633 -0.9 6.371 1 65.88 103 MET A CA 1
ATOM 774 C C . MET A 1 103 ? -12.57 0.264 6.656 1 65.88 103 MET A C 1
ATOM 776 O O . MET A 1 103 ? -13.781 0.154 6.441 1 65.88 103 MET A O 1
ATOM 780 N N . GLY A 1 104 ? -12.094 1.204 7.344 1 75.12 104 GLY A N 1
ATOM 781 C CA . GLY A 1 104 ? -12.875 2.404 7.574 1 75.12 104 GLY A CA 1
ATOM 782 C C . GLY A 1 104 ? -13.344 3.072 6.293 1 75.12 104 GLY A C 1
ATOM 783 O O . GLY A 1 104 ? -12.852 2.746 5.207 1 75.12 104 GLY A O 1
ATOM 784 N N . SER A 1 105 ? -14.297 3.9 6.465 1 79.81 105 SER A N 1
ATOM 785 C CA . SER A 1 105 ? -14.93 4.578 5.34 1 79.81 105 SER A CA 1
ATOM 786 C C . SER A 1 105 ? -13.922 5.406 4.555 1 79.81 105 SER A C 1
ATOM 788 O O . SER A 1 105 ? -13.953 5.422 3.32 1 79.81 105 SER A O 1
ATOM 790 N N . VAL A 1 106 ? -13.031 6.062 5.277 1 86.25 106 VAL A N 1
ATOM 791 C CA . VAL A 1 106 ? -12.039 6.895 4.602 1 86.25 106 VAL A CA 1
ATOM 792 C C . VAL A 1 106 ? -11.102 6.016 3.775 1 86.25 106 VAL A C 1
ATOM 794 O O . VAL A 1 106 ? -10.867 6.285 2.598 1 86.25 106 VAL A O 1
ATOM 797 N N . SER A 1 107 ? -10.617 5.023 4.422 1 85.56 107 SER A N 1
ATOM 798 C CA . SER A 1 107 ? -9.711 4.113 3.73 1 85.56 107 SER A CA 1
ATOM 799 C C . SER A 1 107 ? -10.367 3.502 2.5 1 85.56 107 SER A C 1
ATOM 801 O O . SER A 1 107 ? -9.742 3.379 1.446 1 85.56 107 SER A O 1
ATOM 803 N N . GLN A 1 108 ? -11.609 3.135 2.656 1 81.06 108 GLN A N 1
ATOM 804 C CA . GLN A 1 108 ? -12.336 2.535 1.545 1 81.06 108 GLN A CA 1
ATOM 805 C C . GLN A 1 108 ? -12.492 3.521 0.391 1 81.06 108 GLN A C 1
ATOM 807 O O . GLN A 1 108 ? -12.258 3.17 -0.768 1 81.06 108 GLN A O 1
ATOM 812 N N . LEU A 1 109 ? -12.891 4.703 0.719 1 85.12 109 LEU A N 1
ATOM 813 C CA . LEU A 1 109 ? -13.094 5.719 -0.309 1 85.12 109 LEU A CA 1
ATOM 814 C C . LEU A 1 109 ? -11.781 6.055 -1.013 1 85.12 109 LEU A C 1
ATOM 816 O O . LEU A 1 109 ? -11.758 6.23 -2.232 1 85.12 109 LEU A O 1
ATOM 820 N N . VAL A 1 110 ? -10.734 6.117 -0.284 1 89.38 110 VAL A N 1
ATOM 821 C CA . VAL A 1 110 ? -9.438 6.414 -0.879 1 89.38 110 VAL A CA 1
ATOM 822 C C . VAL A 1 110 ? -9.016 5.27 -1.799 1 89.38 110 VAL A C 1
ATOM 824 O O . VAL A 1 110 ? -8.578 5.5 -2.928 1 89.38 110 VAL A O 1
ATOM 827 N N . LEU A 1 111 ? -9.211 4.117 -1.339 1 83.88 111 LEU A N 1
ATOM 828 C CA . LEU A 1 111 ? -8.82 2.951 -2.129 1 83.88 111 LEU A CA 1
ATOM 829 C C . LEU A 1 111 ? -9.594 2.906 -3.443 1 83.88 111 LEU A C 1
ATOM 831 O O . LEU A 1 111 ? -9.039 2.553 -4.484 1 83.88 111 LEU A O 1
ATOM 835 N N . LEU A 1 112 ? -10.781 3.27 -3.385 1 80.88 112 LEU A N 1
ATOM 836 C CA . LEU A 1 112 ? -11.672 3.148 -4.535 1 80.88 112 LEU A CA 1
ATOM 837 C C . LEU A 1 112 ? -11.391 4.25 -5.555 1 80.88 112 LEU A C 1
ATOM 839 O O . LEU A 1 112 ? -11.609 4.062 -6.754 1 80.88 112 LEU A O 1
ATOM 843 N N . ASN A 1 113 ? -10.844 5.328 -5.082 1 86.44 113 ASN A N 1
ATOM 844 C CA . ASN A 1 113 ? -10.844 6.496 -5.957 1 86.44 113 ASN A CA 1
ATOM 845 C C . ASN A 1 113 ? -9.43 6.996 -6.23 1 86.44 113 ASN A C 1
ATOM 847 O O . ASN A 1 113 ? -9.227 7.863 -7.082 1 86.44 113 ASN A O 1
ATOM 851 N N . ALA A 1 114 ? -8.477 6.43 -5.559 1 88.94 114 ALA A N 1
ATOM 852 C CA . ALA A 1 114 ? -7.121 6.938 -5.707 1 88.94 114 ALA A CA 1
ATOM 853 C C . ALA A 1 114 ? -6.508 6.488 -7.031 1 88.94 114 ALA A C 1
ATOM 855 O O . ALA A 1 114 ? -6.672 5.336 -7.438 1 88.94 114 ALA A O 1
ATOM 856 N N . ASP A 1 115 ? -5.836 7.387 -7.668 1 87.31 115 ASP A N 1
ATOM 857 C CA . ASP A 1 115 ? -4.996 7.039 -8.812 1 87.31 115 ASP A CA 1
ATOM 858 C C . ASP A 1 115 ? -3.625 6.547 -8.352 1 87.31 115 ASP A C 1
ATOM 860 O O . ASP A 1 115 ? -2.914 5.887 -9.109 1 87.31 115 ASP A O 1
ATOM 864 N N . SER A 1 116 ? -3.324 6.887 -7.141 1 91.25 116 SER A N 1
ATOM 865 C CA . SER A 1 116 ? -2.055 6.504 -6.531 1 91.25 116 SER A CA 1
ATOM 866 C C . SER A 1 116 ? -2.102 5.07 -6.012 1 91.25 116 SER A C 1
ATOM 868 O O . SER A 1 116 ? -3.182 4.523 -5.781 1 91.25 116 SER A O 1
ATOM 870 N N . THR A 1 117 ? -0.985 4.516 -5.84 1 92.19 117 THR A N 1
ATOM 871 C CA . THR A 1 117 ? -0.861 3.27 -5.094 1 92.19 117 THR A CA 1
ATOM 872 C C . THR A 1 117 ? -1.124 3.502 -3.607 1 92.19 117 THR A C 1
ATOM 874 O O . THR A 1 117 ? -0.532 4.398 -3 1 92.19 117 THR A O 1
ATOM 877 N N . VAL A 1 118 ? -2.064 2.699 -3.066 1 92.44 118 VAL A N 1
ATOM 878 C CA . VAL A 1 118 ? -2.42 2.902 -1.667 1 92.44 118 VAL A CA 1
ATOM 879 C C . VAL A 1 118 ? -1.729 1.854 -0.799 1 92.44 118 VAL A C 1
ATOM 881 O O . VAL A 1 118 ? -1.739 0.665 -1.124 1 92.44 118 VAL A O 1
ATOM 884 N N . VAL A 1 119 ? -1.137 2.336 0.256 1 93.06 119 VAL A N 1
ATOM 885 C CA . VAL A 1 119 ? -0.368 1.526 1.196 1 93.06 119 VAL A CA 1
ATOM 886 C C . VAL A 1 119 ? -1.038 1.551 2.568 1 93.06 119 VAL A C 1
ATOM 888 O O . VAL A 1 119 ? -1.374 2.619 3.082 1 93.06 119 VAL A O 1
ATOM 891 N N . PHE A 1 120 ? -1.206 0.386 3.104 1 89.75 120 PHE A N 1
ATOM 892 C CA . PHE A 1 120 ? -1.761 0.277 4.449 1 89.75 120 PHE A CA 1
ATOM 893 C C . PHE A 1 120 ? -0.722 -0.266 5.422 1 89.75 120 PHE A C 1
ATOM 895 O O . PHE A 1 120 ? -0.12 -1.313 5.176 1 89.75 120 PHE A O 1
ATOM 902 N N . VAL A 1 121 ? -0.525 0.505 6.48 1 87.88 121 VAL A N 1
ATOM 903 C CA . VAL A 1 121 ? 0.402 0.099 7.531 1 87.88 121 VAL A CA 1
ATOM 904 C C . VAL A 1 121 ? -0.367 -0.565 8.672 1 87.88 121 VAL A C 1
ATOM 906 O O . VAL A 1 121 ? -1.45 -0.111 9.047 1 87.88 121 VAL A O 1
ATOM 909 N N . SER A 1 122 ? 0.033 -1.799 9.102 1 73.81 122 SER A N 1
ATOM 910 C CA . SER A 1 122 ? -0.634 -2.521 10.18 1 73.81 122 SER A CA 1
ATOM 911 C C . SER A 1 122 ? -0.269 -1.943 11.539 1 73.81 122 SER A C 1
ATOM 913 O O . SER A 1 122 ? 0.753 -1.269 11.68 1 73.81 122 SER A O 1
ATOM 915 N N . ASP A 1 123 ? -1.323 -1.946 12.453 1 59.75 123 ASP A N 1
ATOM 916 C CA . ASP A 1 123 ? -1.11 -1.486 13.82 1 59.75 123 ASP A CA 1
ATOM 917 C C . ASP A 1 123 ? -0.041 -2.32 14.523 1 59.75 123 ASP A C 1
ATOM 919 O O . ASP A 1 123 ? 0.602 -1.853 15.469 1 59.75 123 ASP A O 1
ATOM 923 N N . GLU A 1 124 ? 0.052 -3.748 14.289 1 52.22 124 GLU A N 1
ATOM 924 C CA . GLU A 1 124 ? 0.709 -4.652 15.227 1 52.22 124 GLU A CA 1
ATOM 925 C C . GLU A 1 124 ? 2.225 -4.473 15.195 1 52.22 124 GLU A C 1
ATOM 927 O O . GLU A 1 124 ? 2.947 -5.117 15.961 1 52.22 124 GLU A O 1
ATOM 932 N N . GLU A 1 125 ? 2.969 -3.443 14.914 1 39.91 125 GLU A N 1
ATOM 933 C CA . GLU A 1 125 ? 4.32 -3.771 15.352 1 39.91 125 GLU A CA 1
ATOM 934 C C . GLU A 1 125 ? 4.41 -3.814 16.875 1 39.91 125 GLU A C 1
ATOM 936 O O . GLU A 1 125 ? 3.711 -3.068 17.562 1 39.91 125 GLU A O 1
ATOM 941 N N . MET B 1 1 ? 14.836 -10.523 3.127 1 89.75 1 MET B N 1
ATOM 942 C CA . MET B 1 1 ? 13.516 -9.898 3.07 1 89.75 1 MET B CA 1
ATOM 943 C C . MET B 1 1 ? 13 -9.836 1.637 1 89.75 1 MET B C 1
ATOM 945 O O . MET B 1 1 ? 13.75 -10.094 0.693 1 89.75 1 MET B O 1
ATOM 949 N N . SER B 1 2 ? 11.625 -9.812 1.456 1 97.69 2 SER B N 1
ATOM 950 C CA . SER B 1 2 ? 11.062 -9.875 0.112 1 97.69 2 SER B CA 1
ATOM 951 C C . SER B 1 2 ? 9.867 -8.945 -0.029 1 97.69 2 SER B C 1
ATOM 953 O O . SER B 1 2 ? 9.391 -8.375 0.958 1 97.69 2 SER B O 1
ATOM 955 N N . VAL B 1 3 ? 9.539 -8.734 -1.301 1 98.31 3 VAL B N 1
ATOM 956 C CA . VAL B 1 3 ? 8.242 -8.18 -1.676 1 98.31 3 VAL B CA 1
ATOM 957 C C . VAL B 1 3 ? 7.383 -9.266 -2.328 1 98.31 3 VAL B C 1
ATOM 959 O O . VAL B 1 3 ? 7.824 -9.93 -3.266 1 98.31 3 VAL B O 1
ATOM 962 N N . LEU B 1 4 ? 6.203 -9.422 -1.761 1 98.69 4 LEU B N 1
ATOM 963 C CA . LEU B 1 4 ? 5.316 -10.445 -2.297 1 98.69 4 LEU B CA 1
ATOM 964 C C . LEU B 1 4 ? 4.227 -9.828 -3.162 1 98.69 4 LEU B C 1
ATOM 966 O O . LEU B 1 4 ? 3.422 -9.023 -2.676 1 98.69 4 LEU B O 1
ATOM 970 N N . ALA B 1 5 ? 4.242 -10.148 -4.383 1 98.19 5 ALA B N 1
ATOM 971 C CA . ALA B 1 5 ? 3.172 -9.75 -5.297 1 98.19 5 ALA B CA 1
ATOM 972 C C . ALA B 1 5 ? 2.236 -10.922 -5.59 1 98.19 5 ALA B C 1
ATOM 974 O O . ALA B 1 5 ? 2.617 -11.875 -6.27 1 98.19 5 ALA B O 1
ATOM 975 N N . ALA B 1 6 ? 0.998 -10.828 -5.125 1 97.62 6 ALA B N 1
ATOM 976 C CA . ALA B 1 6 ? 0.011 -11.883 -5.34 1 97.62 6 ALA B CA 1
ATOM 977 C C . ALA B 1 6 ? -0.854 -11.586 -6.562 1 97.62 6 ALA B C 1
ATOM 979 O O . ALA B 1 6 ? -1.516 -10.547 -6.625 1 97.62 6 ALA B O 1
ATOM 980 N N . VAL B 1 7 ? -0.867 -12.57 -7.488 1 95.94 7 VAL B N 1
ATOM 981 C CA . VAL B 1 7 ? -1.629 -12.367 -8.711 1 95.94 7 VAL B CA 1
ATOM 982 C C . VAL B 1 7 ? -2.668 -13.477 -8.875 1 95.94 7 VAL B C 1
ATOM 984 O O . VAL B 1 7 ? -2.43 -14.617 -8.469 1 95.94 7 VAL B O 1
ATOM 987 N N . ASP B 1 8 ? -3.768 -13.078 -9.438 1 92.06 8 ASP B N 1
ATOM 988 C CA . ASP B 1 8 ? -4.824 -14.047 -9.719 1 92.06 8 ASP B CA 1
ATOM 989 C C . ASP B 1 8 ? -4.66 -14.648 -11.109 1 92.06 8 ASP B C 1
ATOM 991 O O . ASP B 1 8 ? -5.117 -15.766 -11.367 1 92.06 8 ASP B O 1
ATOM 995 N N . SER B 1 9 ? -4.121 -13.875 -11.977 1 92.38 9 SER B N 1
ATOM 996 C CA . SER B 1 9 ? -3.922 -14.289 -13.359 1 92.38 9 SER B CA 1
ATOM 997 C C . SER B 1 9 ? -2.633 -13.703 -13.93 1 92.38 9 SER B C 1
ATOM 999 O O . SER B 1 9 ? -1.976 -12.883 -13.289 1 92.38 9 SER B O 1
ATOM 1001 N N . ALA B 1 10 ? -2.312 -14.117 -15.062 1 93 10 ALA B N 1
ATOM 1002 C CA . ALA B 1 10 ? -1.096 -13.641 -15.711 1 93 10 ALA B CA 1
ATOM 1003 C C . ALA B 1 10 ? -1.257 -12.195 -16.172 1 93 10 ALA B C 1
ATOM 1005 O O . ALA B 1 10 ? -0.27 -11.523 -16.484 1 93 10 ALA B O 1
ATOM 1006 N N . ASP B 1 11 ? -2.512 -11.672 -16.25 1 89.38 11 ASP B N 1
ATOM 1007 C CA . ASP B 1 11 ? -2.777 -10.344 -16.812 1 89.38 11 ASP B CA 1
ATOM 1008 C C . ASP B 1 11 ? -2.756 -9.273 -15.719 1 89.38 11 ASP B C 1
ATOM 1010 O O . ASP B 1 11 ? -3.49 -8.289 -15.797 1 89.38 11 ASP B O 1
ATOM 1014 N N . GLU B 1 12 ? -2.014 -9.469 -14.734 1 90.31 12 GLU B N 1
ATOM 1015 C CA . GLU B 1 12 ? -1.904 -8.492 -13.656 1 90.31 12 GLU B CA 1
ATOM 1016 C C . GLU B 1 12 ? -0.511 -7.871 -13.617 1 90.31 12 GLU B C 1
ATOM 1018 O O . GLU B 1 12 ? 0.135 -7.848 -12.57 1 90.31 12 GLU B O 1
ATOM 1023 N N . SER B 1 13 ? -0.143 -7.289 -14.68 1 91.19 13 SER B N 1
ATOM 1024 C CA . SER B 1 13 ? 1.202 -6.758 -14.883 1 91.19 13 SER B CA 1
ATOM 1025 C C . SER B 1 13 ? 1.492 -5.617 -13.914 1 91.19 13 SER B C 1
ATOM 1027 O O . SER B 1 13 ? 2.621 -5.469 -13.438 1 91.19 13 SER B O 1
ATOM 1029 N N . ARG B 1 14 ? 0.423 -4.855 -13.555 1 90.94 14 ARG B N 1
ATOM 1030 C CA . ARG B 1 14 ? 0.649 -3.703 -12.695 1 90.94 14 ARG B CA 1
ATOM 1031 C C . ARG B 1 14 ? 1.062 -4.141 -11.289 1 90.94 14 ARG B C 1
ATOM 1033 O O . ARG B 1 14 ? 1.874 -3.477 -10.641 1 90.94 14 ARG B O 1
ATOM 1040 N N . VAL B 1 15 ? 0.451 -5.227 -10.844 1 95.06 15 VAL B N 1
ATOM 1041 C CA . VAL B 1 15 ? 0.799 -5.77 -9.531 1 95.06 15 VAL B CA 1
ATOM 1042 C C . VAL B 1 15 ? 2.268 -6.184 -9.523 1 95.06 15 VAL B C 1
ATOM 1044 O O . VAL B 1 15 ? 3.004 -5.859 -8.586 1 95.06 15 VAL B O 1
ATOM 1047 N N . VAL B 1 16 ? 2.689 -6.832 -10.578 1 96.94 16 VAL B N 1
ATOM 1048 C CA . VAL B 1 16 ? 4.062 -7.312 -10.68 1 96.94 16 VAL B CA 1
ATOM 1049 C C . VAL B 1 16 ? 5.016 -6.129 -10.828 1 96.94 16 VAL B C 1
ATOM 1051 O O . VAL B 1 16 ? 6.055 -6.07 -10.164 1 96.94 16 VAL B O 1
ATOM 1054 N N . GLN B 1 17 ? 4.66 -5.164 -11.664 1 96 17 GLN B N 1
ATOM 1055 C CA . GLN B 1 17 ? 5.508 -4 -11.906 1 96 17 GLN B CA 1
ATOM 1056 C C . GLN B 1 17 ? 5.695 -3.186 -10.633 1 96 17 GLN B C 1
ATOM 1058 O O . GLN B 1 17 ? 6.816 -2.783 -10.305 1 96 17 GLN B O 1
ATOM 1063 N N . ARG B 1 18 ? 4.574 -2.982 -9.953 1 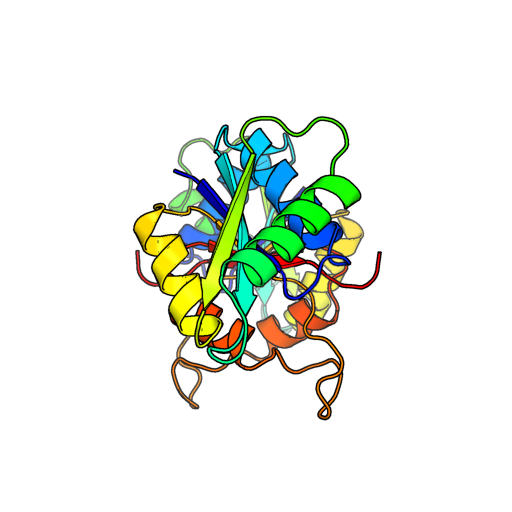95.44 18 ARG B N 1
ATOM 1064 C CA . ARG B 1 18 ? 4.676 -2.238 -8.703 1 95.44 18 ARG B CA 1
ATOM 1065 C C . ARG B 1 18 ? 5.504 -3.004 -7.676 1 95.44 18 ARG B C 1
ATOM 1067 O O . ARG B 1 18 ? 6.332 -2.416 -6.977 1 95.44 18 ARG B O 1
ATOM 1074 N N . GLY B 1 19 ? 5.25 -4.301 -7.562 1 97.5 19 GLY B N 1
ATOM 1075 C CA . GLY B 1 19 ? 6.07 -5.125 -6.688 1 97.5 19 GLY B CA 1
ATOM 1076 C C . GLY B 1 19 ? 7.547 -5.066 -7.027 1 97.5 19 GLY B C 1
ATOM 1077 O O . GLY B 1 19 ? 8.391 -4.98 -6.137 1 97.5 19 GLY B O 1
ATOM 1078 N N . TYR B 1 20 ? 7.82 -5.074 -8.328 1 97.94 20 TYR B N 1
ATOM 1079 C CA . TYR B 1 20 ? 9.203 -5.039 -8.781 1 97.94 20 TYR B CA 1
ATOM 1080 C C . TYR B 1 20 ? 9.859 -3.707 -8.43 1 97.94 20 TYR B C 1
ATOM 1082 O O . TYR B 1 20 ? 11 -3.674 -7.965 1 97.94 20 TYR B O 1
ATOM 1090 N N . GLU B 1 21 ? 9.188 -2.619 -8.656 1 96.19 21 GLU B N 1
ATOM 1091 C CA . GLU B 1 21 ? 9.688 -1.29 -8.312 1 96.19 21 GLU B CA 1
ATOM 1092 C C . GLU B 1 21 ? 10.031 -1.197 -6.824 1 96.19 21 GLU B C 1
ATOM 1094 O O . GLU B 1 21 ? 11.078 -0.668 -6.457 1 96.19 21 GLU B O 1
ATOM 1099 N N . LEU B 1 22 ? 9.148 -1.711 -6.027 1 97.25 22 LEU B N 1
ATOM 1100 C CA . LEU B 1 22 ? 9.383 -1.72 -4.586 1 97.25 22 LEU B CA 1
ATOM 1101 C C . LEU B 1 22 ? 10.602 -2.574 -4.242 1 97.25 22 LEU B C 1
ATOM 1103 O O . LEU B 1 22 ? 11.469 -2.145 -3.482 1 97.25 22 LEU B O 1
ATOM 1107 N N . ALA B 1 23 ? 10.641 -3.764 -4.789 1 97.94 23 ALA B N 1
ATOM 1108 C CA . ALA B 1 23 ? 11.742 -4.68 -4.527 1 97.94 23 ALA B CA 1
ATOM 1109 C C . ALA B 1 23 ? 13.078 -4.051 -4.902 1 97.94 23 ALA B C 1
ATOM 1111 O O . ALA B 1 23 ? 14.062 -4.164 -4.16 1 97.94 23 ALA B O 1
ATOM 1112 N N . GLN B 1 24 ? 13.109 -3.393 -6.031 1 97.12 24 GLN B N 1
ATOM 1113 C CA . GLN B 1 24 ? 14.336 -2.723 -6.469 1 97.12 24 GLN B CA 1
ATOM 1114 C C . GLN B 1 24 ? 14.695 -1.573 -5.535 1 97.12 24 GLN B C 1
ATOM 1116 O O . GLN B 1 24 ? 15.859 -1.411 -5.164 1 97.12 24 GLN B O 1
ATOM 1121 N N . ALA B 1 25 ? 13.75 -0.813 -5.199 1 96.06 25 ALA B N 1
ATOM 1122 C CA . ALA B 1 25 ? 13.977 0.355 -4.355 1 96.06 25 ALA B CA 1
ATOM 1123 C C . ALA B 1 25 ? 14.562 -0.052 -3.002 1 96.06 25 ALA B C 1
ATOM 1125 O O . ALA B 1 25 ? 15.359 0.681 -2.416 1 96.06 25 ALA B O 1
ATOM 1126 N N . PHE B 1 26 ? 14.164 -1.261 -2.541 1 96.62 26 PHE B N 1
ATOM 1127 C CA . PHE B 1 26 ? 14.578 -1.683 -1.205 1 96.62 26 PHE B CA 1
ATOM 1128 C C . PHE B 1 26 ? 15.617 -2.789 -1.281 1 96.62 26 PHE B C 1
ATOM 1130 O O . PHE B 1 26 ? 15.984 -3.375 -0.26 1 96.62 26 PHE B O 1
ATOM 1137 N N . ASP B 1 27 ? 16.078 -3.07 -2.502 1 97 27 ASP B N 1
ATOM 1138 C CA . ASP B 1 27 ? 17.062 -4.125 -2.734 1 97 27 ASP B CA 1
ATOM 1139 C C . ASP B 1 27 ? 16.594 -5.453 -2.141 1 97 27 ASP B C 1
ATOM 1141 O O . ASP B 1 27 ? 17.328 -6.094 -1.387 1 97 27 ASP B O 1
ATOM 1145 N N . GLU B 1 28 ? 15.398 -5.824 -2.4 1 97.94 28 GLU B N 1
ATOM 1146 C CA . GLU B 1 28 ? 14.781 -7.07 -1.951 1 97.94 28 GLU B CA 1
ATOM 1147 C C . GLU B 1 28 ? 14.398 -7.953 -3.135 1 97.94 28 GLU B C 1
ATOM 1149 O O . GLU B 1 28 ? 14.391 -7.5 -4.281 1 97.94 28 GLU B O 1
ATOM 1154 N N . GLU B 1 29 ? 14.102 -9.172 -2.855 1 98.5 29 GLU B N 1
ATOM 1155 C CA . GLU B 1 29 ? 13.594 -10.086 -3.875 1 98.5 29 GLU B CA 1
ATOM 1156 C C . GLU B 1 29 ? 12.102 -9.867 -4.121 1 98.5 29 GLU B C 1
ATOM 1158 O O . GLU B 1 29 ? 11.336 -9.656 -3.176 1 98.5 29 GLU B O 1
ATOM 1163 N N . LEU B 1 30 ? 11.758 -9.938 -5.371 1 98.69 30 LEU B N 1
ATOM 1164 C CA . LEU B 1 30 ? 10.336 -10 -5.684 1 98.69 30 LEU B CA 1
ATOM 1165 C C . LEU B 1 30 ? 9.867 -11.445 -5.809 1 98.69 30 LEU B C 1
ATOM 1167 O O . LEU B 1 30 ? 10.438 -12.219 -6.578 1 98.69 30 LEU B O 1
ATOM 1171 N N . VAL B 1 31 ? 8.875 -11.781 -5.062 1 98.81 31 VAL B N 1
ATOM 1172 C CA . VAL B 1 31 ? 8.203 -13.062 -5.191 1 98.81 31 VAL B CA 1
ATOM 1173 C C . VAL B 1 31 ? 6.816 -12.867 -5.809 1 98.81 31 VAL B C 1
ATOM 1175 O O . VAL B 1 31 ? 5.953 -12.211 -5.215 1 98.81 31 VAL B O 1
ATOM 1178 N N . VAL B 1 32 ? 6.656 -13.359 -6.965 1 98.75 32 VAL B N 1
ATOM 1179 C CA . VAL B 1 32 ? 5.344 -13.352 -7.602 1 98.75 32 VAL B CA 1
ATOM 1180 C C . VAL B 1 32 ? 4.609 -14.648 -7.285 1 98.75 32 VAL B C 1
ATOM 1182 O O . VAL B 1 32 ? 5.113 -15.742 -7.566 1 98.75 32 VAL B O 1
ATOM 1185 N N . PHE B 1 33 ? 3.438 -14.461 -6.734 1 98.69 33 PHE B N 1
ATOM 1186 C CA . PHE B 1 33 ? 2.773 -15.578 -6.074 1 98.69 33 PHE B CA 1
ATOM 1187 C C . PHE B 1 33 ? 1.367 -15.773 -6.625 1 98.69 33 PHE B C 1
ATOM 1189 O O . PHE B 1 33 ? 0.606 -14.812 -6.754 1 98.69 33 PHE B O 1
ATOM 1196 N N . ASN B 1 34 ? 1.063 -17 -6.949 1 98.44 34 ASN B N 1
ATOM 1197 C CA . ASN B 1 34 ? -0.273 -17.375 -7.398 1 98.44 34 ASN B CA 1
ATOM 1198 C C . ASN B 1 34 ? -0.799 -18.594 -6.637 1 98.44 34 ASN B C 1
ATOM 1200 O O . ASN B 1 34 ? -0.056 -19.547 -6.387 1 98.44 34 ASN B O 1
ATOM 1204 N N . VAL B 1 35 ? -2.066 -18.547 -6.297 1 98.25 35 VAL B N 1
ATOM 1205 C CA . VAL B 1 35 ? -2.717 -19.625 -5.578 1 98.25 35 VAL B CA 1
ATOM 1206 C C . VAL B 1 35 ? -3.867 -20.188 -6.414 1 98.25 35 VAL B C 1
ATOM 1208 O O . VAL B 1 35 ? -4.699 -19.422 -6.922 1 98.25 35 VAL B O 1
ATOM 1211 N N . GLN B 1 36 ? -3.871 -21.438 -6.57 1 97.94 36 GLN B N 1
ATOM 1212 C CA . GLN B 1 36 ? -4.957 -22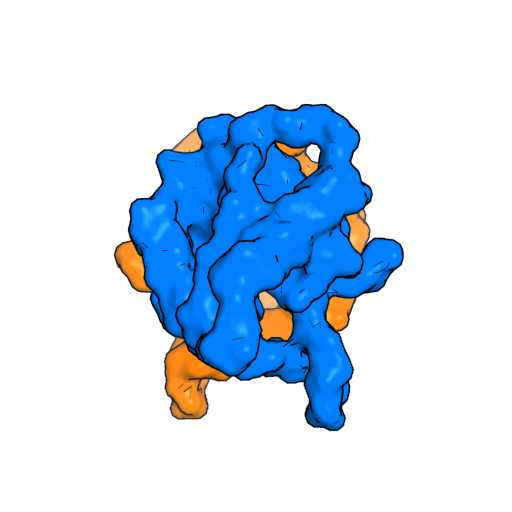.125 -7.262 1 97.94 36 GLN B CA 1
ATOM 1213 C C . GLN B 1 36 ? -5.688 -23.078 -6.324 1 97.94 36 GLN B C 1
ATOM 1215 O O . GLN B 1 36 ? -5.133 -23.5 -5.305 1 97.94 36 GLN B O 1
ATOM 1220 N N . PRO B 1 37 ? -6.984 -23.328 -6.695 1 97.31 37 PRO B N 1
ATOM 1221 C CA . PRO B 1 37 ? -7.691 -24.328 -5.887 1 97.31 37 PRO B CA 1
ATOM 1222 C C . PRO B 1 37 ? -7.008 -25.688 -5.895 1 97.31 37 PRO B C 1
ATOM 1224 O O . PRO B 1 37 ? -6.207 -25.984 -6.789 1 97.31 37 PRO B O 1
ATOM 1227 N N . GLU B 1 38 ? -7.383 -26.453 -4.941 1 97.56 38 GLU B N 1
ATOM 1228 C CA . GLU B 1 38 ? -6.762 -27.766 -4.766 1 97.56 38 GLU B CA 1
ATOM 1229 C C . GLU B 1 38 ? -7.031 -28.672 -5.969 1 97.56 38 GLU B C 1
ATOM 1231 O O . GLU B 1 38 ? -6.355 -29.688 -6.152 1 97.56 38 GLU B O 1
ATOM 1236 N N . THR B 1 39 ? -8.031 -28.375 -6.734 1 97.62 39 THR B N 1
ATOM 1237 C CA . THR B 1 39 ? -8.391 -29.172 -7.902 1 97.62 39 THR B CA 1
ATOM 1238 C C . THR B 1 39 ? -7.391 -28.938 -9.039 1 97.62 39 THR B C 1
ATOM 1240 O O . THR B 1 39 ? -7.375 -29.688 -10.016 1 97.62 39 THR B O 1
ATOM 1243 N N . GLU B 1 40 ? -6.582 -27.953 -8.938 1 97.31 40 GLU B N 1
ATOM 1244 C CA . GLU B 1 40 ? -5.57 -27.656 -9.945 1 97.31 40 GLU B CA 1
ATOM 1245 C C . GLU B 1 40 ? -4.203 -28.188 -9.531 1 97.31 40 GLU B C 1
ATOM 1247 O O . GLU B 1 40 ? -4.098 -28.969 -8.578 1 97.31 40 GLU B O 1
ATOM 1252 N N . SER B 1 41 ? -3.15 -27.922 -10.289 1 97.75 41 SER B N 1
ATOM 1253 C CA . SER B 1 41 ? -1.796 -28.344 -9.945 1 97.75 41 SER B CA 1
ATOM 1254 C C . SER B 1 41 ? -0.943 -27.156 -9.508 1 97.75 41 SER B C 1
ATOM 1256 O O . SER B 1 41 ? -1.168 -26.031 -9.945 1 97.75 41 SER B O 1
ATOM 1258 N N . LYS B 1 42 ? -0.023 -27.5 -8.695 1 97.75 42 LYS B N 1
ATOM 1259 C CA . LYS B 1 42 ? 0.925 -26.469 -8.273 1 97.75 42 LYS B CA 1
ATOM 1260 C C . LYS B 1 42 ? 1.698 -25.922 -9.469 1 97.75 42 LYS B C 1
ATOM 1262 O O . LYS B 1 42 ? 2.027 -24.734 -9.5 1 97.75 42 LYS B O 1
ATOM 1267 N N . SER B 1 43 ? 1.938 -26.797 -10.406 1 97.88 43 SER B N 1
ATOM 1268 C CA . SER B 1 43 ? 2.648 -26.375 -11.609 1 97.88 43 SER B CA 1
ATOM 1269 C C . SER B 1 43 ? 1.853 -25.328 -12.383 1 97.88 43 SER B C 1
ATOM 1271 O O . SER B 1 43 ? 2.428 -24.391 -12.945 1 97.88 43 SER B O 1
ATOM 1273 N N . THR B 1 44 ? 0.526 -25.516 -12.414 1 98.06 44 THR B N 1
ATOM 1274 C CA . THR B 1 44 ? -0.335 -24.547 -13.07 1 98.06 44 THR B CA 1
ATOM 1275 C C . THR B 1 44 ? -0.244 -23.188 -12.375 1 98.06 44 THR B C 1
ATOM 1277 O O . THR B 1 44 ? -0.118 -22.156 -13.031 1 98.06 44 THR B O 1
ATOM 1280 N N . ALA B 1 45 ? -0.287 -23.234 -11.102 1 98.5 45 ALA B N 1
ATOM 1281 C CA . ALA B 1 45 ? -0.174 -22 -10.328 1 98.5 45 ALA B CA 1
ATOM 1282 C C . ALA B 1 45 ? 1.158 -21.312 -10.602 1 98.5 45 ALA B C 1
ATOM 1284 O O . ALA B 1 45 ? 1.199 -20.094 -10.836 1 98.5 45 ALA B O 1
ATOM 1285 N N . LYS B 1 46 ? 2.244 -22.062 -10.57 1 98.56 46 LYS B N 1
ATOM 1286 C CA . LYS B 1 46 ? 3.572 -21.5 -10.82 1 98.56 46 LYS B CA 1
ATOM 1287 C C . LYS B 1 46 ? 3.67 -20.922 -12.234 1 98.56 46 LYS B C 1
ATOM 1289 O O . LYS B 1 46 ? 4.27 -19.875 -12.438 1 98.56 46 LYS B O 1
ATOM 1294 N N . GLU B 1 47 ? 3.086 -21.609 -13.125 1 98.38 47 GLU B N 1
ATOM 1295 C CA . GLU B 1 47 ? 3.121 -21.156 -14.516 1 98.38 47 GLU B CA 1
ATOM 1296 C C . GLU B 1 47 ? 2.422 -19.812 -14.664 1 98.38 47 GLU B C 1
ATOM 1298 O O . GLU B 1 47 ? 2.893 -18.938 -15.398 1 98.38 47 GLU B O 1
ATOM 1303 N N . ILE B 1 48 ? 1.315 -19.656 -14.039 1 98.06 48 ILE B N 1
ATOM 1304 C CA . ILE B 1 48 ? 0.592 -18.391 -14.086 1 98.06 48 ILE B CA 1
ATOM 1305 C C . ILE B 1 48 ? 1.477 -17.266 -13.539 1 98.06 48 ILE B C 1
ATOM 1307 O O . ILE B 1 48 ? 1.577 -16.203 -14.141 1 98.06 48 ILE B O 1
ATOM 1311 N N . ALA B 1 49 ? 2.156 -17.531 -12.422 1 98.44 49 ALA B N 1
ATOM 1312 C CA . ALA B 1 49 ? 3.061 -16.562 -11.828 1 98.44 49 ALA B CA 1
ATOM 1313 C C . ALA B 1 49 ? 4.219 -16.234 -12.766 1 98.44 49 ALA B C 1
ATOM 1315 O O . ALA B 1 49 ? 4.586 -15.078 -12.93 1 98.44 49 ALA B O 1
ATOM 1316 N N . GLU B 1 50 ? 4.762 -17.281 -13.383 1 98.31 50 GLU B N 1
ATOM 1317 C CA . GLU B 1 50 ? 5.867 -17.109 -14.32 1 98.31 50 GLU B CA 1
ATOM 1318 C C . GLU B 1 50 ? 5.441 -16.266 -15.523 1 98.31 50 GLU B C 1
ATOM 1320 O O . GLU B 1 50 ? 6.184 -15.375 -15.961 1 98.31 50 GLU B O 1
ATOM 1325 N N . ASN B 1 51 ? 4.297 -16.562 -16 1 98.19 51 ASN B N 1
ATOM 1326 C CA . ASN B 1 51 ? 3.787 -15.805 -17.141 1 98.19 51 ASN B CA 1
ATOM 1327 C C . ASN B 1 51 ? 3.521 -14.352 -16.766 1 98.19 51 ASN B C 1
ATOM 1329 O O . ASN B 1 51 ? 3.736 -13.453 -17.578 1 98.19 51 ASN B O 1
ATOM 1333 N N . ALA B 1 52 ? 3.01 -14.141 -15.586 1 97.31 52 ALA B N 1
ATOM 1334 C CA . ALA B 1 52 ? 2.807 -12.773 -15.117 1 97.31 52 ALA B CA 1
ATOM 1335 C C . ALA B 1 52 ? 4.121 -12 -15.094 1 97.31 52 ALA B C 1
ATOM 1337 O O . ALA B 1 52 ? 4.168 -10.828 -15.469 1 97.31 52 ALA B O 1
ATOM 1338 N N . VAL B 1 53 ? 5.207 -12.648 -14.672 1 98.31 53 VAL B N 1
ATOM 1339 C CA . VAL B 1 53 ? 6.527 -12.023 -14.633 1 98.31 53 VAL B CA 1
ATOM 1340 C C . VAL B 1 53 ? 6.98 -11.688 -16.047 1 98.31 53 VAL B C 1
ATOM 1342 O O . VAL B 1 53 ? 7.414 -10.562 -16.328 1 98.31 53 VAL B O 1
ATOM 1345 N N . LYS B 1 54 ? 6.812 -12.633 -16.906 1 97.38 54 LYS B N 1
ATOM 1346 C CA . LYS B 1 54 ? 7.27 -12.477 -18.281 1 97.38 54 LYS B CA 1
ATOM 1347 C C . LYS B 1 54 ? 6.543 -11.328 -18.969 1 97.38 54 LYS B C 1
ATOM 1349 O O . LYS B 1 54 ? 7.148 -10.562 -19.719 1 97.38 54 LYS B O 1
ATOM 1354 N N . LEU B 1 55 ? 5.305 -11.242 -18.719 1 96.06 55 LEU B N 1
ATOM 1355 C CA . LEU B 1 55 ? 4.484 -10.234 -19.375 1 96.06 55 LEU B CA 1
ATOM 1356 C C . LEU B 1 55 ? 4.766 -8.852 -18.797 1 96.06 55 LEU B C 1
ATOM 1358 O O . LEU B 1 55 ? 4.684 -7.844 -19.516 1 96.06 55 LEU B O 1
ATOM 1362 N N . ALA B 1 56 ? 5.148 -8.828 -17.578 1 96.31 56 ALA B N 1
ATOM 1363 C CA . ALA B 1 56 ? 5.227 -7.555 -16.875 1 96.31 56 ALA B CA 1
ATOM 1364 C C . ALA B 1 56 ? 6.641 -6.98 -16.938 1 96.31 56 ALA B C 1
ATOM 1366 O O . ALA B 1 56 ? 6.832 -5.77 -16.812 1 96.31 56 ALA B O 1
ATOM 1367 N N . LEU B 1 57 ? 7.598 -7.895 -17.078 1 97.31 57 LEU B N 1
ATOM 1368 C CA . LEU B 1 57 ? 8.984 -7.457 -16.922 1 97.31 57 LEU B CA 1
ATOM 1369 C C . LEU B 1 57 ? 9.844 -7.949 -18.078 1 97.31 57 LEU B C 1
ATOM 1371 O O . LEU B 1 57 ? 9.734 -9.109 -18.484 1 97.31 57 LEU B O 1
ATOM 1375 N N . ASP B 1 58 ? 10.711 -7.191 -18.516 1 94.06 58 ASP B N 1
ATOM 1376 C CA . ASP B 1 58 ? 11.578 -7.562 -19.625 1 94.06 58 ASP B CA 1
ATOM 1377 C C . ASP B 1 58 ? 12.844 -8.258 -19.125 1 94.06 58 ASP B C 1
ATOM 1379 O O . ASP B 1 58 ? 13.234 -9.297 -19.672 1 94.06 58 ASP B O 1
ATOM 1383 N N . ASP B 1 59 ? 13.586 -7.668 -18.188 1 91.12 59 ASP B N 1
ATOM 1384 C CA . ASP B 1 59 ? 14.82 -8.227 -17.625 1 91.12 59 ASP B CA 1
ATOM 1385 C C . ASP B 1 59 ? 14.766 -8.266 -16.109 1 91.12 59 ASP B C 1
ATOM 1387 O O . ASP B 1 59 ? 15.516 -7.555 -15.438 1 91.12 59 ASP B O 1
ATOM 1391 N N . PRO B 1 60 ? 13.922 -9.188 -15.688 1 91.75 60 PRO B N 1
ATOM 1392 C CA . PRO B 1 60 ? 13.75 -9.227 -14.234 1 91.75 60 PRO B CA 1
ATOM 1393 C C . PRO B 1 60 ? 15 -9.727 -13.508 1 91.75 60 PRO B C 1
ATOM 1395 O O . PRO B 1 60 ? 15.586 -10.742 -13.898 1 91.75 60 PRO B O 1
ATOM 1398 N N . GLN B 1 61 ? 15.43 -8.984 -12.555 1 95 61 GLN B N 1
ATOM 1399 C CA . GLN B 1 61 ? 16.5 -9.414 -11.656 1 95 61 GLN B CA 1
ATOM 1400 C C . GLN B 1 61 ? 15.961 -9.68 -10.258 1 95 61 GLN B C 1
ATOM 1402 O O . GLN B 1 61 ? 15.102 -8.945 -9.766 1 95 61 GLN B O 1
ATOM 1407 N N . ASN B 1 62 ? 16.406 -10.773 -9.664 1 97.81 62 ASN B N 1
ATOM 1408 C CA . ASN B 1 62 ? 16.047 -11.117 -8.289 1 97.81 62 ASN B CA 1
ATOM 1409 C C . ASN B 1 62 ? 14.531 -11.281 -8.141 1 97.81 62 ASN B C 1
ATOM 1411 O O . ASN B 1 62 ? 13.922 -10.695 -7.242 1 97.81 62 ASN B O 1
ATOM 1415 N N . VAL B 1 63 ? 13.938 -12.016 -9.117 1 98.56 63 VAL B N 1
ATOM 1416 C CA . VAL B 1 63 ? 12.508 -12.305 -9.125 1 98.56 63 VAL B CA 1
ATOM 1417 C C . VAL B 1 63 ? 12.281 -13.812 -9.094 1 98.56 63 VAL B C 1
ATOM 1419 O O . VAL B 1 63 ? 12.93 -14.562 -9.828 1 98.56 63 VAL B O 1
ATOM 1422 N N . THR B 1 64 ? 11.352 -14.258 -8.289 1 98.38 64 THR B N 1
ATOM 1423 C CA . THR B 1 64 ? 10.969 -15.664 -8.211 1 98.38 64 THR B CA 1
ATOM 1424 C C . THR B 1 64 ? 9.461 -15.82 -8.367 1 98.38 64 THR B C 1
ATOM 1426 O O . THR B 1 64 ? 8.688 -15.047 -7.801 1 98.38 64 THR B O 1
ATOM 1429 N N . ALA B 1 65 ? 9.109 -16.781 -9.156 1 98.56 65 ALA B N 1
ATOM 1430 C CA . ALA B 1 65 ? 7.699 -17.141 -9.273 1 98.56 65 ALA B CA 1
ATOM 1431 C C . ALA B 1 65 ? 7.379 -18.375 -8.445 1 98.56 65 ALA B C 1
ATOM 1433 O O . ALA B 1 65 ? 8.094 -19.391 -8.516 1 98.56 65 ALA B O 1
ATOM 1434 N N . VAL B 1 66 ? 6.301 -18.266 -7.703 1 98.62 66 VAL B N 1
ATOM 1435 C CA . VAL B 1 66 ? 5.926 -19.359 -6.816 1 98.62 66 VAL B CA 1
ATOM 1436 C C . VAL B 1 66 ? 4.438 -19.672 -6.973 1 98.62 66 VAL B C 1
ATOM 1438 O O . VAL B 1 66 ? 3.623 -18.766 -7.125 1 98.62 66 VAL B O 1
ATOM 1441 N N . GLY B 1 67 ? 4.109 -20.891 -6.988 1 98.62 67 GLY B N 1
ATOM 1442 C CA . GLY B 1 67 ? 2.73 -21.359 -7.008 1 98.62 67 GLY B CA 1
ATOM 1443 C C . GLY B 1 67 ? 2.352 -22.141 -5.77 1 98.62 67 GLY B C 1
ATOM 1444 O O . GLY B 1 67 ? 3.182 -22.859 -5.211 1 98.62 67 GLY B O 1
ATOM 1445 N N . ALA B 1 68 ? 1.095 -22.094 -5.418 1 98.56 68 ALA B N 1
ATOM 1446 C CA . ALA B 1 68 ? 0.567 -22.875 -4.305 1 98.56 68 ALA B CA 1
ATOM 1447 C C . ALA B 1 68 ? -0.886 -23.266 -4.551 1 98.56 68 ALA B C 1
ATOM 1449 O O . ALA B 1 68 ? -1.541 -22.719 -5.441 1 98.56 68 ALA B O 1
ATOM 1450 N N . LEU B 1 69 ? -1.292 -24.25 -3.762 1 98.56 69 LEU B N 1
ATOM 1451 C CA . LEU B 1 69 ? -2.684 -24.672 -3.797 1 98.56 69 LEU B CA 1
ATOM 1452 C C . LEU B 1 69 ? -3.387 -24.359 -2.482 1 98.56 69 LEU B C 1
ATOM 1454 O O . LEU B 1 69 ? -2.779 -24.438 -1.412 1 98.56 69 LEU B O 1
ATOM 1458 N N . GLY B 1 70 ? -4.66 -23.984 -2.6 1 97.88 70 GLY B N 1
ATOM 1459 C CA . GLY B 1 70 ? -5.445 -23.75 -1.4 1 97.88 70 GLY B CA 1
ATOM 1460 C C . GLY B 1 70 ? -6.25 -22.453 -1.466 1 97.88 70 GLY B C 1
ATOM 1461 O O . GLY B 1 70 ? -6.664 -22.031 -2.547 1 97.88 70 GLY B O 1
ATOM 1462 N N . GLU B 1 71 ? -6.605 -21.953 -0.293 1 97.06 71 GLU B N 1
ATOM 1463 C CA . GLU B 1 71 ? -7.32 -20.688 -0.206 1 97.06 71 GLU B CA 1
ATOM 1464 C C . GLU B 1 71 ? -6.355 -19.5 -0.311 1 97.06 71 GLU B C 1
ATOM 1466 O O . GLU B 1 71 ? -5.348 -19.453 0.396 1 97.06 71 GLU B O 1
ATOM 1471 N N . PRO B 1 72 ? -6.699 -18.594 -1.062 1 96.5 72 PRO B N 1
ATOM 1472 C CA . PRO B 1 72 ? -5.742 -17.531 -1.414 1 96.5 72 PRO B CA 1
ATOM 1473 C C . PRO B 1 72 ? -5.273 -16.734 -0.201 1 96.5 72 PRO B C 1
ATOM 1475 O O . PRO B 1 72 ? -4.066 -16.625 0.038 1 96.5 72 PRO B O 1
ATOM 1478 N N . ALA B 1 73 ? -6.188 -16.297 0.613 1 95 73 ALA B N 1
ATOM 1479 C CA . ALA B 1 73 ? -5.793 -15.367 1.675 1 95 73 ALA B CA 1
ATOM 1480 C C . ALA B 1 73 ? -4.859 -16.047 2.674 1 95 73 ALA B C 1
ATOM 1482 O O . ALA B 1 73 ? -3.752 -15.57 2.926 1 95 73 ALA B O 1
ATOM 1483 N N . PRO B 1 74 ? -5.203 -17.266 3.197 1 97.56 74 PRO B N 1
ATOM 1484 C CA . PRO B 1 74 ? -4.277 -17.969 4.098 1 97.56 74 PRO B CA 1
ATOM 1485 C C . PRO B 1 74 ? -2.926 -18.25 3.449 1 97.56 74 PRO B C 1
ATOM 1487 O O . PRO B 1 74 ? -1.885 -18.109 4.094 1 97.56 74 PRO B O 1
ATOM 1490 N N . ARG B 1 75 ? -2.91 -18.562 2.211 1 98.25 75 ARG B N 1
ATOM 1491 C CA . ARG B 1 75 ? -1.662 -18.906 1.538 1 98.25 75 ARG B CA 1
ATOM 1492 C C . ARG B 1 75 ? -0.797 -17.672 1.321 1 98.25 75 ARG B C 1
ATOM 1494 O O . ARG B 1 75 ? 0.428 -17.734 1.438 1 98.25 75 ARG B O 1
ATOM 1501 N N . ILE B 1 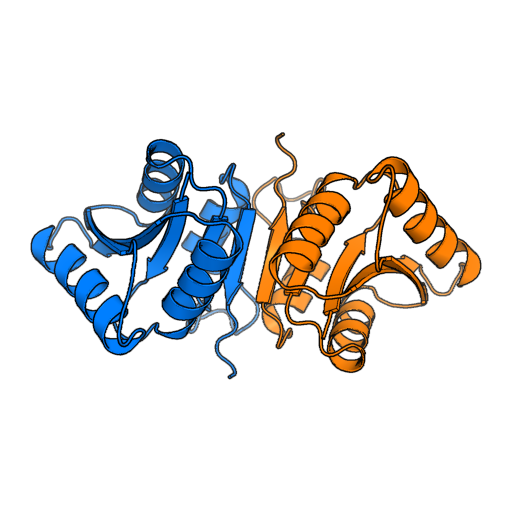76 ? -1.418 -16.578 0.998 1 98.06 76 ILE B N 1
ATOM 1502 C CA . ILE B 1 76 ? -0.683 -15.328 0.824 1 98.06 76 ILE B CA 1
ATOM 1503 C C . ILE B 1 76 ? -0.036 -14.922 2.146 1 98.06 76 ILE B C 1
ATOM 1505 O O . ILE B 1 76 ? 1.147 -14.578 2.186 1 98.06 76 ILE B O 1
ATOM 1509 N N . LEU B 1 77 ? -0.821 -15.023 3.172 1 97.19 77 LEU B N 1
ATOM 1510 C CA . LEU B 1 77 ? -0.325 -14.633 4.488 1 97.19 77 LEU B CA 1
ATOM 1511 C C . LEU B 1 77 ? 0.818 -15.547 4.926 1 97.19 77 LEU B C 1
ATOM 1513 O O . LEU B 1 77 ? 1.841 -15.07 5.426 1 97.19 77 LEU B O 1
ATOM 1517 N N . ASN B 1 78 ? 0.663 -16.828 4.707 1 98.25 78 ASN B N 1
ATOM 1518 C CA . ASN B 1 78 ? 1.706 -17.781 5.055 1 98.25 78 ASN B CA 1
ATOM 1519 C C . ASN B 1 78 ? 2.982 -17.531 4.258 1 98.25 78 ASN B C 1
ATOM 1521 O O . ASN B 1 78 ? 4.082 -17.562 4.812 1 98.25 78 ASN B O 1
ATOM 1525 N N . GLU B 1 79 ? 2.838 -17.312 2.996 1 98.31 79 GLU B N 1
ATOM 1526 C CA . GLU B 1 79 ? 3.994 -17.062 2.141 1 98.31 79 GLU B CA 1
ATOM 1527 C C . GLU B 1 79 ? 4.723 -15.789 2.555 1 98.31 79 GLU B C 1
ATOM 1529 O O . GLU B 1 79 ? 5.953 -15.758 2.586 1 98.31 79 GLU B O 1
ATOM 1534 N N . ALA B 1 80 ? 3.973 -14.766 2.861 1 97.69 80 ALA B N 1
ATOM 1535 C CA . ALA B 1 80 ? 4.562 -13.508 3.309 1 97.69 80 ALA B CA 1
ATOM 1536 C C . ALA B 1 80 ? 5.375 -13.703 4.586 1 97.69 80 ALA B C 1
ATOM 1538 O O . ALA B 1 80 ? 6.461 -13.141 4.73 1 97.69 80 ALA B O 1
ATOM 1539 N N . GLU B 1 81 ? 4.781 -14.453 5.48 1 96.88 81 GLU B N 1
ATOM 1540 C CA . GLU B 1 81 ? 5.465 -14.742 6.738 1 96.88 81 GLU B CA 1
ATOM 1541 C C . GLU B 1 81 ? 6.742 -15.539 6.504 1 96.88 81 GLU B C 1
ATOM 1543 O O . GLU B 1 81 ? 7.805 -15.188 7.02 1 96.88 81 GLU B O 1
ATOM 1548 N N . GLU B 1 82 ? 6.637 -16.562 5.719 1 97.25 82 GLU B N 1
ATOM 1549 C CA . GLU B 1 82 ? 7.77 -17.438 5.453 1 97.25 82 GLU B CA 1
ATOM 1550 C C . GLU B 1 82 ? 8.906 -16.688 4.758 1 97.25 82 GLU B C 1
ATOM 1552 O O . GLU B 1 82 ? 10.078 -16.953 5.023 1 97.25 82 GLU B O 1
ATOM 1557 N N . ARG B 1 83 ? 8.539 -15.789 3.926 1 97.31 83 ARG B N 1
ATOM 1558 C CA . ARG B 1 83 ? 9.539 -15.055 3.15 1 97.31 83 ARG B CA 1
ATOM 1559 C C . ARG B 1 83 ? 9.922 -13.758 3.85 1 97.31 83 ARG B C 1
ATOM 1561 O O . ARG B 1 83 ? 10.719 -12.969 3.32 1 97.31 83 ARG B O 1
ATOM 1568 N N . ARG B 1 84 ? 9.312 -13.516 5.043 1 96.94 84 ARG B N 1
ATOM 1569 C CA . ARG B 1 84 ? 9.555 -12.266 5.762 1 96.94 84 ARG B CA 1
ATOM 1570 C C . ARG B 1 84 ? 9.352 -11.062 4.852 1 96.94 84 ARG B C 1
ATOM 1572 O O . ARG B 1 84 ? 10.203 -10.172 4.793 1 96.94 84 ARG B O 1
ATOM 1579 N N . SER B 1 85 ? 8.219 -11.062 4.18 1 97.19 85 SER B N 1
ATOM 1580 C CA . SER B 1 85 ? 7.926 -10 3.223 1 97.19 85 SER B CA 1
ATOM 1581 C C . SER B 1 85 ? 7.672 -8.672 3.928 1 97.19 85 SER B C 1
ATOM 1583 O O . SER B 1 85 ? 6.836 -8.594 4.832 1 97.19 85 SER B O 1
ATOM 1585 N N . SER B 1 86 ? 8.375 -7.664 3.426 1 94.56 86 SER B N 1
ATOM 1586 C CA . SER B 1 86 ? 8.156 -6.324 3.967 1 94.56 86 SER B CA 1
ATOM 1587 C C . SER B 1 86 ? 6.887 -5.699 3.395 1 94.56 86 SER B C 1
ATOM 1589 O O . SER B 1 86 ? 6.23 -4.891 4.059 1 94.56 86 SER B O 1
ATOM 1591 N N . TYR B 1 87 ? 6.57 -6.129 2.15 1 96.62 87 TYR B N 1
ATOM 1592 C CA . TYR B 1 87 ? 5.383 -5.645 1.452 1 96.62 87 TYR B CA 1
ATOM 1593 C C . TYR B 1 87 ? 4.625 -6.793 0.802 1 96.62 87 TYR B C 1
ATOM 1595 O O . TYR B 1 87 ? 5.23 -7.734 0.285 1 96.62 87 TYR B O 1
ATOM 1603 N N . ILE B 1 88 ? 3.318 -6.664 0.885 1 97.19 88 ILE B N 1
ATOM 1604 C CA . ILE B 1 88 ? 2.418 -7.473 0.07 1 97.19 88 ILE B CA 1
ATOM 1605 C C . ILE B 1 88 ? 1.69 -6.582 -0.934 1 97.19 88 ILE B C 1
ATOM 1607 O O . ILE B 1 88 ?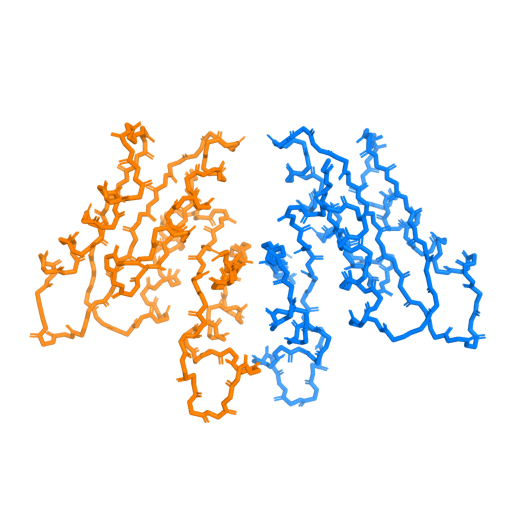 1.043 -5.605 -0.55 1 97.19 88 ILE B O 1
ATOM 1611 N N . VAL B 1 89 ? 1.805 -6.906 -2.178 1 96.75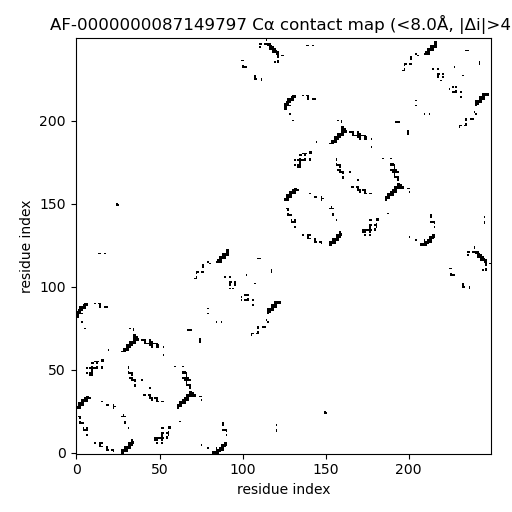 89 VAL B N 1
ATOM 1612 C CA . VAL B 1 89 ? 1.156 -6.137 -3.234 1 96.75 89 VAL B CA 1
ATOM 1613 C C . VAL B 1 89 ? -0.028 -6.922 -3.793 1 96.75 89 VAL B C 1
ATOM 1615 O O . VAL B 1 89 ? 0.126 -8.07 -4.219 1 96.75 89 VAL B O 1
ATOM 1618 N N . LEU B 1 90 ? -1.178 -6.23 -3.748 1 93.5 90 LEU B N 1
ATOM 1619 C CA . LEU B 1 90 ? -2.422 -6.816 -4.238 1 93.5 90 LEU B CA 1
ATOM 1620 C C . LEU B 1 90 ? -3.012 -5.977 -5.363 1 93.5 90 LEU B C 1
ATOM 1622 O O . LEU B 1 90 ? -2.779 -4.766 -5.43 1 93.5 90 LEU B O 1
ATOM 1626 N N . GLY B 1 91 ? -3.623 -6.559 -6.293 1 86.56 91 GLY B N 1
ATOM 1627 C CA . GLY B 1 91 ? -4.32 -5.871 -7.363 1 86.56 91 GLY B CA 1
ATOM 1628 C C . GLY B 1 91 ? -5.742 -5.484 -7 1 86.56 91 GLY B C 1
ATOM 1629 O O . GLY B 1 91 ? -6.184 -5.715 -5.875 1 86.56 91 GLY B O 1
ATOM 1630 N N . PRO B 1 92 ? -6.359 -4.676 -8.078 1 66.31 92 PRO B N 1
ATOM 1631 C CA . PRO B 1 92 ? -7.746 -4.258 -7.875 1 66.31 92 PRO B CA 1
ATOM 1632 C C . PRO B 1 92 ? -8.711 -5.438 -7.773 1 66.31 92 PRO B C 1
ATOM 1634 O O . PRO B 1 92 ? -8.406 -6.527 -8.266 1 66.31 92 PRO B O 1
ATOM 1637 N N . GLN B 1 93 ? -9.602 -5.25 -6.699 1 55.84 93 GLN B N 1
ATOM 1638 C CA . GLN B 1 93 ? -10.641 -6.273 -6.715 1 55.84 93 GLN B CA 1
ATOM 1639 C C . GLN B 1 93 ? -11.469 -6.207 -8 1 55.84 93 GLN B C 1
ATOM 1641 O O . GLN B 1 93 ? -11.766 -5.117 -8.492 1 55.84 93 GLN B O 1
ATOM 1646 N N . LYS B 1 94 ? -11.328 -7.086 -8.812 1 52.22 94 LYS B N 1
ATOM 1647 C CA . LYS B 1 94 ? -12.312 -7.164 -9.891 1 52.22 94 LYS B CA 1
ATOM 1648 C C . LYS B 1 94 ? -13.719 -6.906 -9.367 1 52.22 94 LYS B C 1
ATOM 1650 O O . LYS B 1 94 ? -13.938 -6.871 -8.156 1 52.22 94 LYS B O 1
ATOM 1655 N N . GLN B 1 95 ? -14.789 -6.965 -10.266 1 48.19 95 GLN B N 1
ATOM 1656 C CA . GLN B 1 95 ? -16.219 -6.723 -10.242 1 48.19 95 GLN B CA 1
ATOM 1657 C C . GLN B 1 95 ? -16.875 -7.34 -9.008 1 48.19 95 GLN B C 1
ATOM 1659 O O . GLN B 1 95 ? -16.875 -8.562 -8.852 1 48.19 95 GLN B O 1
ATOM 1664 N N . THR B 1 96 ? -16.422 -6.742 -7.953 1 47.47 96 THR B N 1
ATOM 1665 C CA . THR B 1 96 ? -17.328 -7.367 -6.984 1 47.47 96 THR B CA 1
ATOM 1666 C C . THR B 1 96 ? -18.781 -7.008 -7.289 1 47.47 96 THR B C 1
ATOM 1668 O O . THR B 1 96 ? -19.047 -5.973 -7.891 1 47.47 96 THR B O 1
ATOM 1671 N N . PRO B 1 97 ? -19.578 -7.961 -7.367 1 43.88 97 PRO B N 1
ATOM 1672 C CA . PRO B 1 97 ? -21 -7.672 -7.578 1 43.88 97 PRO B CA 1
ATOM 1673 C C . PRO B 1 97 ? -21.453 -6.422 -6.836 1 43.88 97 PRO B C 1
ATOM 1675 O O . PRO B 1 97 ? -22.422 -5.777 -7.246 1 43.88 97 PRO B O 1
ATOM 1678 N N . ILE B 1 98 ? -20.969 -6.363 -5.777 1 48.44 98 ILE B N 1
ATOM 1679 C CA . ILE B 1 98 ? -21.641 -5.34 -4.977 1 48.44 98 ILE B CA 1
ATOM 1680 C C . ILE B 1 98 ? -21.078 -3.965 -5.324 1 48.44 98 ILE B C 1
ATOM 1682 O O . ILE B 1 98 ? -21.453 -2.959 -4.723 1 48.44 98 ILE B O 1
ATOM 1686 N N . GLY B 1 99 ? -20.297 -3.715 -6.332 1 45.75 99 GLY B N 1
ATOM 1687 C CA . GLY B 1 99 ? -19.812 -2.438 -6.84 1 45.75 99 GLY B CA 1
ATOM 1688 C C . GLY B 1 99 ? -18.359 -2.178 -6.52 1 45.75 99 GLY B C 1
ATOM 1689 O O . GLY B 1 99 ? -17.641 -3.082 -6.09 1 45.75 99 GLY B O 1
ATOM 1690 N N . LYS B 1 100 ? -17.781 -1.109 -7.012 1 51.25 100 LYS B N 1
ATOM 1691 C CA . LYS B 1 100 ? -16.406 -0.649 -7.062 1 51.25 100 LYS B CA 1
ATOM 1692 C C . LYS B 1 100 ? -15.82 -0.506 -5.66 1 51.25 100 LYS B C 1
ATOM 1694 O O . LYS B 1 100 ? -14.602 -0.426 -5.492 1 51.25 100 LYS B O 1
ATOM 1699 N N . ALA B 1 101 ? -16.766 -0.385 -4.652 1 53.38 101 ALA B N 1
ATOM 1700 C CA . ALA B 1 101 ? -16.359 0.146 -3.357 1 53.38 101 ALA B CA 1
ATOM 1701 C C . ALA B 1 101 ? -15.688 -0.932 -2.512 1 53.38 101 ALA B C 1
ATOM 1703 O O . ALA B 1 101 ? -14.938 -0.623 -1.584 1 53.38 101 ALA B O 1
ATOM 1704 N N . LEU B 1 102 ? -16 -2.361 -2.779 1 55.62 102 LEU B N 1
ATOM 1705 C CA . LEU B 1 102 ? -15.773 -3.305 -1.691 1 55.62 102 LEU B CA 1
ATOM 1706 C C . LEU B 1 102 ? -14.508 -4.121 -1.947 1 55.62 102 LEU B C 1
ATOM 1708 O O . LEU B 1 102 ? -14.211 -4.469 -3.092 1 55.62 102 LEU B O 1
ATOM 1712 N N . MET B 1 103 ? -13.578 -3.912 -1.188 1 65.75 103 MET B N 1
ATOM 1713 C CA . MET B 1 103 ? -12.43 -4.812 -1.145 1 65.75 103 MET B CA 1
ATOM 1714 C C . MET B 1 103 ? -12.883 -6.27 -1.114 1 65.75 103 MET B C 1
ATOM 1716 O O . MET B 1 103 ? -13.852 -6.609 -0.429 1 65.75 103 MET B O 1
ATOM 1720 N N . GLY B 1 104 ? -12.398 -6.996 -2.018 1 75 104 GLY B N 1
ATOM 1721 C CA . GLY B 1 104 ? -12.688 -8.422 -2.008 1 75 104 GLY B CA 1
ATOM 1722 C C . GLY B 1 104 ? -12.305 -9.102 -0.706 1 75 104 GLY B C 1
ATOM 1723 O O . GLY B 1 104 ? -11.594 -8.523 0.118 1 75 104 GLY B O 1
ATOM 1724 N N . SER B 1 105 ? -12.852 -10.234 -0.544 1 79.81 105 SER B N 1
ATOM 1725 C CA . SER B 1 105 ? -12.672 -11 0.685 1 79.81 105 SER B CA 1
ATOM 1726 C C . SER B 1 105 ? -11.195 -11.305 0.934 1 79.81 105 SER B C 1
ATOM 1728 O O . SER B 1 105 ? -10.727 -11.227 2.07 1 79.81 105 SER B O 1
ATOM 1730 N N . VAL B 1 106 ? -10.477 -11.633 -0.132 1 86.12 106 VAL B N 1
ATOM 1731 C CA . VAL B 1 106 ? -9.062 -11.961 0.027 1 86.12 106 VAL B CA 1
ATOM 1732 C C . VAL B 1 106 ? -8.297 -10.719 0.482 1 86.12 106 VAL B C 1
ATOM 1734 O O . VAL B 1 106 ? -7.523 -10.773 1.441 1 86.12 106 VAL B O 1
ATOM 1737 N N . SER B 1 107 ? -8.539 -9.664 -0.219 1 85.62 107 SER B N 1
ATOM 1738 C CA . SER B 1 107 ? -7.859 -8.422 0.127 1 85.62 107 SER B CA 1
ATOM 1739 C C . SER B 1 107 ? -8.156 -8.008 1.564 1 85.62 107 SER B C 1
ATOM 1741 O O . SER B 1 107 ? -7.266 -7.566 2.289 1 85.62 107 SER B O 1
ATOM 1743 N N . GLN B 1 108 ? -9.391 -8.164 1.933 1 81 108 GLN B N 1
ATOM 1744 C CA . GLN B 1 108 ? -9.789 -7.801 3.289 1 81 108 GLN B CA 1
ATOM 1745 C C . GLN B 1 108 ? -9.078 -8.672 4.324 1 81 108 GLN B C 1
ATOM 1747 O O . GLN B 1 108 ? -8.562 -8.164 5.32 1 81 108 GLN B O 1
ATOM 1752 N N . LEU B 1 109 ? -9.078 -9.93 4.094 1 85.25 109 LEU B N 1
ATOM 1753 C CA . LEU B 1 109 ? -8.453 -10.859 5.031 1 85.25 109 LEU B CA 1
ATOM 1754 C C . LEU B 1 109 ? -6.953 -10.602 5.129 1 85.25 109 LEU B C 1
ATOM 1756 O O . LEU B 1 109 ? -6.379 -10.648 6.223 1 85.25 109 LEU B O 1
ATOM 1760 N N . VAL B 1 110 ? -6.34 -10.32 4.043 1 89.44 110 VAL B N 1
ATOM 1761 C CA . VAL B 1 110 ? -4.91 -10.047 4.051 1 89.44 110 VAL B CA 1
ATOM 1762 C C . VAL B 1 110 ? -4.637 -8.75 4.816 1 89.44 110 VAL B C 1
ATOM 1764 O O . VAL B 1 110 ? -3.734 -8.695 5.656 1 89.44 110 VAL B O 1
ATOM 1767 N N . LEU B 1 111 ? -5.422 -7.801 4.559 1 83.81 111 LEU B N 1
ATOM 1768 C CA . LEU B 1 111 ? -5.234 -6.512 5.223 1 83.81 111 LEU B CA 1
ATOM 1769 C C . LEU B 1 111 ? -5.379 -6.652 6.734 1 83.81 111 LEU B C 1
ATOM 1771 O O . LEU B 1 111 ? -4.641 -6.02 7.492 1 83.81 111 LEU B O 1
ATOM 1775 N N . LEU B 1 112 ? -6.262 -7.457 7.117 1 81.06 112 LEU B N 1
ATOM 1776 C CA . LEU B 1 112 ? -6.59 -7.586 8.531 1 81.06 112 LEU B CA 1
ATOM 1777 C C . LEU B 1 112 ? -5.531 -8.398 9.266 1 81.06 112 LEU B C 1
ATOM 1779 O O . LEU B 1 112 ? -5.316 -8.211 10.461 1 81.06 112 LEU B O 1
ATOM 1783 N N . ASN B 1 113 ? -4.836 -9.219 8.531 1 86.62 113 ASN B N 1
ATOM 1784 C CA . ASN B 1 113 ? -4.043 -10.219 9.242 1 86.62 113 ASN B CA 1
ATOM 1785 C C . ASN B 1 113 ? -2.562 -10.117 8.891 1 86.62 113 ASN B C 1
ATOM 1787 O O . ASN B 1 113 ? -1.723 -10.758 9.516 1 86.62 113 ASN B O 1
ATOM 1791 N N . ALA B 1 114 ? -2.25 -9.281 7.941 1 89 114 ALA B N 1
ATOM 1792 C CA . ALA B 1 114 ? -0.86 -9.219 7.5 1 89 114 ALA B CA 1
ATOM 1793 C C . ALA B 1 114 ? -0.002 -8.453 8.5 1 89 114 ALA B C 1
ATOM 1795 O O . ALA B 1 114 ? -0.423 -7.422 9.031 1 89 114 ALA B O 1
ATOM 1796 N N . ASP B 1 115 ? 1.153 -8.961 8.742 1 87.44 115 ASP B N 1
ATOM 1797 C CA . ASP B 1 115 ? 2.17 -8.219 9.484 1 87.44 115 ASP B CA 1
ATOM 1798 C C . ASP B 1 115 ? 2.947 -7.277 8.562 1 87.44 115 ASP B C 1
ATOM 1800 O O . ASP B 1 115 ? 3.588 -6.336 9.031 1 87.44 115 ASP B O 1
ATOM 1804 N N . SER B 1 116 ? 2.848 -7.582 7.305 1 91.25 116 SER B N 1
ATOM 1805 C CA . SER B 1 116 ? 3.52 -6.793 6.277 1 91.25 116 SER B CA 1
ATOM 1806 C C . SER B 1 116 ? 2.721 -5.543 5.93 1 91.25 116 SER B C 1
ATOM 1808 O O . SER B 1 116 ? 1.519 -5.473 6.195 1 91.25 116 SER B O 1
ATOM 1810 N N . THR B 1 117 ? 3.375 -4.605 5.383 1 92.31 117 THR B N 1
ATOM 1811 C CA . THR B 1 117 ? 2.703 -3.479 4.75 1 92.31 117 THR B CA 1
ATOM 1812 C C . THR B 1 117 ? 1.983 -3.924 3.479 1 92.31 117 THR B C 1
ATOM 1814 O O . THR B 1 117 ? 2.582 -4.566 2.613 1 92.31 117 THR B O 1
ATOM 1817 N N . VAL B 1 118 ? 0.683 -3.592 3.42 1 92.56 118 VAL B N 1
ATOM 1818 C CA . VAL B 1 118 ? -0.092 -4.035 2.268 1 92.56 118 VAL B CA 1
ATOM 1819 C C . VAL B 1 118 ? -0.264 -2.881 1.284 1 92.56 118 VAL B C 1
ATOM 1821 O O . VAL B 1 118 ? -0.609 -1.766 1.682 1 92.56 118 VAL B O 1
ATOM 1824 N N . VAL B 1 119 ? -0.008 -3.184 0.046 1 93.06 119 VAL B N 1
ATOM 1825 C CA . VAL B 1 119 ? -0.054 -2.225 -1.052 1 93.06 119 VAL B CA 1
ATOM 1826 C C . VAL B 1 119 ? -1.146 -2.623 -2.041 1 93.06 119 VAL B C 1
ATOM 1828 O O . VAL B 1 119 ? -1.218 -3.779 -2.465 1 93.06 119 VAL B O 1
ATOM 1831 N N . PHE B 1 120 ? -1.941 -1.656 -2.369 1 89.5 120 PHE B N 1
ATOM 1832 C CA . PHE B 1 120 ? -2.979 -1.888 -3.367 1 89.5 120 PHE B CA 1
ATOM 1833 C C . PHE B 1 120 ? -2.707 -1.079 -4.629 1 89.5 120 PHE B C 1
ATOM 1835 O O . PHE B 1 120 ? -2.504 0.135 -4.562 1 89.5 120 PHE B O 1
ATOM 1842 N N . VAL B 1 121 ? -2.686 -1.799 -5.742 1 87.5 121 VAL B N 1
ATOM 1843 C CA . VAL B 1 121 ? -2.49 -1.164 -7.039 1 87.5 121 VAL B CA 1
ATOM 1844 C C . VAL B 1 121 ? -3.84 -0.942 -7.719 1 87.5 121 VAL B C 1
ATOM 1846 O O . VAL B 1 121 ? -4.719 -1.806 -7.66 1 87.5 121 VAL B O 1
ATOM 1849 N N . SER B 1 122 ? -4.152 0.311 -8.156 1 73.38 122 SER B N 1
ATOM 1850 C CA . SER B 1 122 ? -5.418 0.632 -8.805 1 73.38 122 SER B CA 1
ATOM 1851 C C . SER B 1 122 ? -5.445 0.126 -10.242 1 73.38 122 SER B C 1
ATOM 1853 O O . SER B 1 122 ? -4.391 -0.118 -10.844 1 73.38 122 SER B O 1
ATOM 1855 N N . ASP B 1 123 ? -6.695 -0.354 -10.656 1 59.5 123 ASP B N 1
ATOM 1856 C CA . ASP B 1 123 ? -6.898 -0.816 -12.023 1 59.5 123 ASP B CA 1
ATOM 1857 C C . ASP B 1 123 ? -6.613 0.298 -13.031 1 59.5 123 ASP B C 1
ATOM 1859 O O . ASP B 1 123 ? -6.301 0.029 -14.195 1 59.5 123 ASP B O 1
ATOM 1863 N N . GLU B 1 124 ? -7.012 1.683 -12.734 1 52.16 124 GLU B N 1
ATOM 1864 C CA . GLU B 1 124 ? -7.191 2.684 -13.781 1 52.16 124 GLU B CA 1
ATOM 1865 C C . GLU B 1 124 ? -5.852 3.086 -14.398 1 52.16 124 GLU B C 1
AT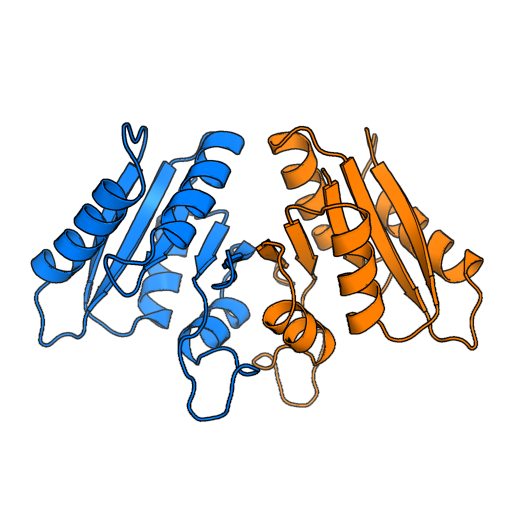OM 1867 O O . GLU B 1 124 ? -5.805 3.922 -15.305 1 52.16 124 GLU B O 1
ATOM 1872 N N . GLU B 1 125 ? -4.734 2.441 -14.547 1 39.41 125 GLU B N 1
ATOM 1873 C CA . GLU B 1 125 ? -3.93 3.195 -15.5 1 39.41 125 GLU B CA 1
ATOM 1874 C C . GLU B 1 125 ? -4.52 3.111 -16.906 1 39.41 125 GLU B C 1
ATOM 1876 O O . GLU B 1 125 ? -5.117 2.096 -17.281 1 39.41 125 GLU B O 1
#

Radius of gyration: 17.94 Å; Cα contacts (8 Å, |Δi|>4): 558; chains: 2; bounding box: 39×55×37 Å

Organism: NCBI:txid1816183

Solvent-accessible surface area (backbone atoms only — not comparable to full-atom values): 12591 Å² total; per-residue (Å²): 99,23,20,34,15,50,39,95,51,39,87,43,30,64,28,47,41,52,25,42,53,50,9,60,51,67,73,33,34,24,35,30,32,16,59,27,52,72,90,56,51,46,66,55,16,22,47,35,19,43,44,17,47,59,73,42,38,89,79,78,71,63,63,44,58,38,40,35,65,43,59,53,39,67,51,53,50,49,49,34,58,76,48,48,22,58,31,36,26,32,53,53,60,64,85,36,87,88,38,83,63,54,72,37,70,47,58,34,52,37,64,58,67,37,87,30,33,37,33,38,36,56,73,78,119,101,23,20,35,16,51,39,93,49,40,86,42,31,65,28,46,42,51,26,42,53,52,9,60,51,66,74,33,33,23,35,30,32,16,59,28,53,72,90,56,50,47,66,56,17,22,46,36,20,43,44,17,46,57,72,43,39,90,80,77,72,62,64,43,57,38,41,35,66,43,60,54,38,66,51,51,49,49,48,33,59,74,49,49,22,58,33,36,25,34,53,52,60,66,85,38,86,88,37,82,64,57,71,38,70,48,58,35,50,38,64,58,65,37,88,30,32,36,33,38,36,55,72,80,120

pLDDT: mean 89.69, std 14.82, range [39.41, 98.81]